Protein AF-A0A143X1L3-F1 (afdb_monomer)

pLDDT: mean 75.21, std 14.41, range [36.94, 94.19]

Foldseek 3Di:
DVVVVVLVVLLVVLLVVLCVVLQFDCVLDDPQLVVVSSVLSVVLVVDDDPDSVVSSVVSCVPCVVVNCVSRVLRSLLSVLVVLLVVLLVLCVQCNVVLVVLLDDDSVCLVPDDPVVVVVSSLSNVLSSVVSVVVSVVVVVVLVQCVVCVVPPVSVVVQVVVPPPFWHWDDDPFWIWIWGDDPNDIHTPDIDGPVVSVVVVVVVVVD

Nearest PDB structures (foldseek):
  8dzg-assembly1_A  TM=4.656E-01  e=8.589E+00  Escherichia coli
  1p9r-assembly1_A  TM=4.220E-01  e=8.110E+00  Vibrio cholerae

Mean predicted aligned error: 11.69 Å

Structure (mmCIF, N/CA/C/O backbone):
data_AF-A0A143X1L3-F1
#
_entry.id   AF-A0A143X1L3-F1
#
loop_
_atom_site.group_PDB
_atom_site.id
_atom_site.type_symbol
_atom_site.label_atom_id
_atom_site.label_alt_id
_atom_site.label_comp_id
_atom_site.label_asym_id
_atom_site.label_entity_id
_atom_site.label_seq_id
_atom_site.pdbx_PDB_ins_code
_atom_site.Cartn_x
_atom_site.Cartn_y
_atom_site.Cartn_z
_atom_site.occupancy
_atom_site.B_iso_or_equiv
_atom_site.auth_seq_id
_atom_site.auth_comp_id
_atom_site.auth_asym_id
_atom_site.auth_atom_id
_atom_site.pdbx_PDB_model_num
ATOM 1 N N . MET A 1 1 ? 2.809 -1.765 -41.593 1.00 56.84 1 MET A N 1
ATOM 2 C CA . MET A 1 1 ? 1.645 -1.589 -40.696 1.00 56.84 1 MET A CA 1
ATOM 3 C C . MET A 1 1 ? 1.438 -2.786 -39.773 1.00 56.84 1 MET A C 1
ATOM 5 O O . MET A 1 1 ? 1.559 -2.590 -38.578 1.00 56.84 1 MET A O 1
ATOM 9 N N . LYS A 1 2 ? 1.261 -4.026 -40.261 1.00 55.91 2 LYS A N 1
ATOM 10 C CA . LYS A 1 2 ? 1.062 -5.189 -39.363 1.00 55.91 2 LYS A CA 1
ATOM 11 C C . LYS A 1 2 ? 2.219 -5.462 -38.382 1.00 55.91 2 LYS A C 1
ATOM 13 O O . LYS A 1 2 ? 1.970 -5.703 -37.213 1.00 55.91 2 LYS A O 1
ATOM 18 N N . HIS A 1 3 ? 3.480 -5.365 -38.822 1.00 57.41 3 HIS A N 1
ATOM 19 C CA . HIS A 1 3 ? 4.634 -5.594 -37.933 1.00 57.41 3 HIS A CA 1
ATOM 20 C C . HIS A 1 3 ? 4.780 -4.549 -36.815 1.00 57.41 3 HIS A C 1
ATOM 22 O O . HIS A 1 3 ? 5.144 -4.905 -35.702 1.00 57.41 3 HIS A O 1
ATOM 28 N N . SER A 1 4 ? 4.461 -3.280 -37.092 1.00 65.81 4 SER A N 1
ATOM 29 C CA . SER A 1 4 ? 4.531 -2.204 -36.095 1.00 65.81 4 SER A CA 1
ATOM 30 C C . SER A 1 4 ? 3.395 -2.278 -35.071 1.00 65.81 4 SER A C 1
ATOM 32 O O . SER A 1 4 ? 3.581 -1.887 -33.927 1.00 65.81 4 SER A O 1
ATOM 34 N N . GLU A 1 5 ? 2.225 -2.787 -35.467 1.00 66.88 5 GLU A N 1
ATOM 35 C CA . GLU A 1 5 ? 1.099 -3.024 -34.552 1.00 66.88 5 GLU A CA 1
ATOM 36 C C . GLU A 1 5 ? 1.347 -4.233 -33.645 1.00 66.88 5 GLU A C 1
ATOM 38 O O . GLU A 1 5 ? 1.086 -4.150 -32.451 1.00 66.88 5 GLU A O 1
ATOM 43 N N . ILE A 1 6 ? 1.916 -5.319 -34.181 1.00 67.88 6 ILE A N 1
ATOM 44 C CA . ILE A 1 6 ? 2.293 -6.502 -33.389 1.00 67.88 6 ILE A CA 1
ATOM 45 C C . ILE A 1 6 ? 3.319 -6.119 -32.316 1.00 67.88 6 ILE A C 1
ATOM 47 O O . ILE A 1 6 ? 3.082 -6.369 -31.141 1.00 67.88 6 ILE A O 1
ATOM 51 N N . GLN A 1 7 ? 4.387 -5.406 -32.691 1.00 74.25 7 GLN A N 1
ATOM 52 C CA . GLN A 1 7 ? 5.395 -4.944 -31.729 1.00 74.25 7 GLN A CA 1
ATOM 53 C C . GLN A 1 7 ? 4.819 -3.983 -30.682 1.00 74.25 7 GLN A C 1
ATOM 55 O O . GLN A 1 7 ? 5.215 -4.020 -29.520 1.00 74.25 7 GLN A O 1
ATOM 60 N N . ARG A 1 8 ? 3.872 -3.119 -31.066 1.00 79.56 8 ARG A N 1
ATOM 61 C CA . ARG A 1 8 ? 3.195 -2.225 -30.120 1.00 79.56 8 ARG A CA 1
ATOM 62 C C . ARG A 1 8 ? 2.362 -3.006 -29.098 1.00 79.56 8 ARG A C 1
ATOM 64 O O . ARG A 1 8 ? 2.411 -2.667 -27.920 1.00 79.56 8 ARG A O 1
ATOM 71 N N . ASN A 1 9 ? 1.646 -4.039 -29.537 1.00 85.00 9 ASN A N 1
ATOM 72 C CA . ASN A 1 9 ? 0.825 -4.873 -28.660 1.00 85.00 9 ASN A CA 1
ATOM 73 C C . ASN A 1 9 ? 1.686 -5.704 -27.697 1.00 85.00 9 ASN A C 1
ATOM 75 O O . ASN A 1 9 ? 1.379 -5.758 -26.512 1.00 85.00 9 ASN A O 1
ATOM 79 N N . GLU A 1 10 ? 2.792 -6.280 -28.175 1.00 88.62 10 GLU A N 1
ATOM 80 C CA . GLU A 1 10 ? 3.733 -7.040 -27.336 1.00 88.62 10 GLU A CA 1
ATOM 81 C C . GLU A 1 10 ? 4.372 -6.154 -26.260 1.00 88.62 10 GLU A C 1
ATOM 83 O O . GLU A 1 10 ? 4.450 -6.544 -25.098 1.00 88.62 10 GLU A O 1
ATOM 88 N N . ARG A 1 11 ? 4.770 -4.921 -26.608 1.00 92.62 11 ARG A N 1
ATOM 89 C CA . ARG A 1 11 ? 5.271 -3.945 -25.624 1.00 92.62 11 ARG A CA 1
ATOM 90 C C . ARG A 1 11 ? 4.261 -3.653 -24.527 1.00 92.62 11 ARG A C 1
ATOM 92 O O . ARG A 1 11 ? 4.629 -3.574 -23.359 1.00 92.62 11 ARG A O 1
ATOM 99 N N . GLU A 1 12 ? 3.010 -3.431 -24.909 1.00 91.56 12 GLU A N 1
ATOM 100 C CA . GLU A 1 12 ? 1.943 -3.108 -23.967 1.00 91.56 12 GLU A CA 1
ATOM 101 C C . GLU A 1 12 ? 1.621 -4.299 -23.057 1.00 91.56 12 GLU A C 1
ATOM 103 O O . GLU A 1 12 ? 1.462 -4.1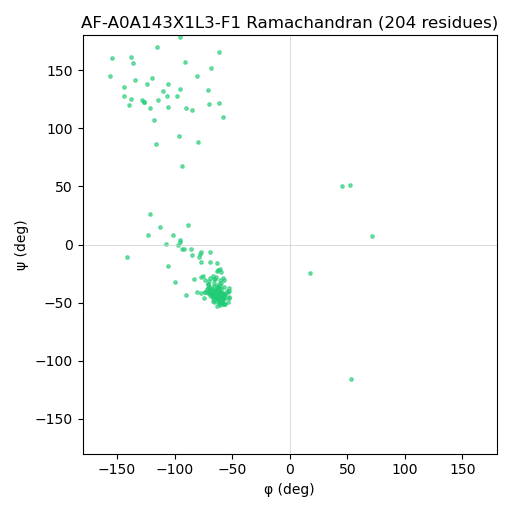17 -21.851 1.00 91.56 12 GLU A O 1
ATOM 108 N N . GLU A 1 13 ? 1.624 -5.517 -23.599 1.00 92.06 13 GLU A N 1
ATOM 109 C CA . GLU A 1 13 ? 1.484 -6.755 -22.828 1.00 92.06 13 GLU A CA 1
ATOM 110 C C . GLU A 1 13 ? 2.618 -6.918 -21.805 1.00 92.06 13 GLU A C 1
ATOM 112 O O . GLU A 1 13 ? 2.348 -7.101 -20.617 1.00 92.06 13 GLU A O 1
ATOM 117 N N . ILE A 1 14 ? 3.876 -6.767 -22.235 1.00 93.12 14 ILE A N 1
ATOM 118 C CA . ILE A 1 14 ? 5.052 -6.852 -21.355 1.00 93.12 14 ILE A CA 1
ATOM 119 C C . ILE A 1 14 ? 4.973 -5.795 -20.254 1.00 93.12 14 ILE A C 1
ATOM 121 O O . ILE A 1 14 ? 5.152 -6.116 -19.079 1.00 93.12 14 ILE A O 1
ATOM 125 N N . ARG A 1 15 ? 4.670 -4.542 -20.614 1.00 94.00 15 ARG A N 1
ATOM 126 C CA . ARG A 1 15 ? 4.534 -3.441 -19.655 1.00 94.00 15 ARG A CA 1
ATOM 127 C C . ARG A 1 15 ? 3.499 -3.772 -18.582 1.00 94.00 15 ARG A C 1
ATOM 129 O O . ARG A 1 15 ? 3.791 -3.648 -17.394 1.00 94.00 15 ARG A O 1
ATOM 136 N N . ASN A 1 16 ? 2.306 -4.185 -18.998 1.00 93.06 16 ASN A N 1
ATOM 137 C CA . ASN A 1 16 ? 1.202 -4.463 -18.085 1.00 93.06 16 ASN A CA 1
ATOM 138 C C . ASN A 1 16 ? 1.523 -5.633 -17.151 1.00 93.06 16 ASN A C 1
ATOM 140 O O . ASN A 1 16 ? 1.225 -5.558 -15.958 1.00 93.06 16 ASN A O 1
ATOM 144 N N . GLU A 1 17 ? 2.164 -6.685 -17.661 1.00 93.56 17 GLU A N 1
ATOM 145 C CA . GLU A 1 17 ? 2.529 -7.829 -16.829 1.00 93.56 17 GLU A CA 1
ATOM 146 C C . GLU A 1 17 ? 3.648 -7.478 -15.839 1.00 93.56 17 GLU A C 1
ATOM 148 O O . GLU A 1 17 ? 3.542 -7.845 -14.674 1.00 93.56 17 GLU A O 1
ATOM 153 N N . ILE A 1 18 ? 4.665 -6.700 -16.232 1.00 91.12 18 ILE A N 1
ATOM 154 C CA . ILE A 1 18 ? 5.698 -6.214 -15.297 1.00 91.12 18 ILE A CA 1
ATOM 155 C C . ILE A 1 18 ? 5.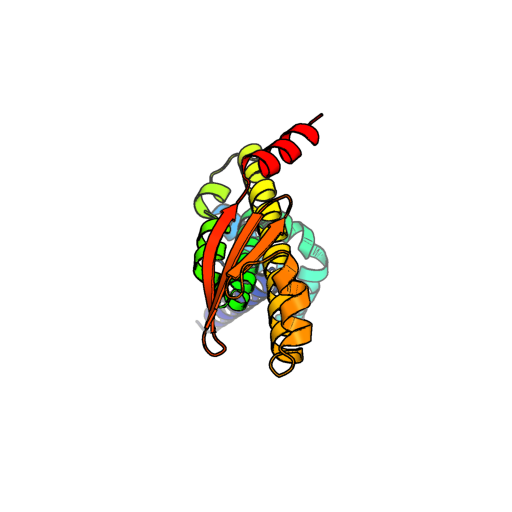071 -5.379 -14.181 1.00 91.12 18 ILE A C 1
ATOM 157 O O . ILE A 1 18 ? 5.338 -5.620 -13.006 1.00 91.12 18 ILE A O 1
ATOM 161 N N . ILE A 1 19 ? 4.227 -4.409 -14.537 1.00 91.06 19 ILE A N 1
ATOM 162 C CA . ILE A 1 19 ? 3.567 -3.509 -13.581 1.00 91.06 19 ILE A CA 1
ATOM 163 C C . ILE A 1 19 ? 2.744 -4.309 -12.570 1.00 91.06 19 ILE A C 1
ATOM 165 O O . ILE A 1 19 ? 2.791 -4.039 -11.371 1.00 91.06 19 ILE A O 1
ATOM 169 N N . LYS A 1 20 ? 2.043 -5.340 -13.042 1.00 90.31 20 LYS A N 1
ATOM 170 C CA . LYS A 1 20 ? 1.290 -6.269 -12.202 1.00 90.31 20 LYS A CA 1
ATOM 171 C C . LYS A 1 20 ? 2.195 -7.124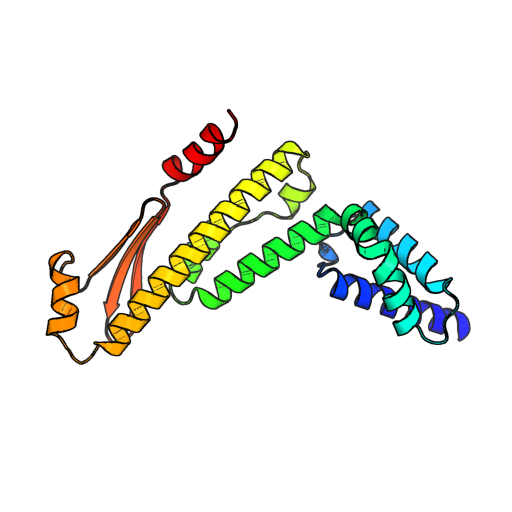 -11.310 1.00 90.31 20 LYS A C 1
ATOM 173 O O . LYS A 1 20 ? 1.902 -7.262 -10.126 1.00 90.31 20 LYS A O 1
ATOM 178 N N . LEU A 1 21 ? 3.271 -7.699 -11.849 1.00 87.69 21 LEU A N 1
ATOM 179 C CA . LEU A 1 21 ? 4.204 -8.545 -11.094 1.00 87.69 21 LEU A CA 1
ATOM 180 C C . LEU A 1 21 ? 4.919 -7.761 -9.992 1.00 87.69 21 LEU A C 1
ATOM 182 O O . LEU A 1 21 ? 5.087 -8.271 -8.887 1.00 87.69 21 LEU A O 1
ATOM 186 N N . LEU A 1 22 ? 5.287 -6.515 -10.283 1.00 85.38 22 LEU A N 1
ATOM 187 C CA . LEU A 1 22 ? 5.946 -5.615 -9.341 1.00 85.38 22 LEU A CA 1
ATOM 188 C C . LEU A 1 22 ? 4.955 -4.844 -8.456 1.00 85.38 22 LEU A C 1
ATOM 190 O O . LEU A 1 22 ? 5.383 -4.138 -7.548 1.00 85.38 22 LEU A O 1
ATOM 194 N N . LYS A 1 23 ? 3.644 -5.014 -8.686 1.00 86.12 23 LYS A N 1
ATOM 195 C CA . LYS A 1 23 ? 2.544 -4.373 -7.944 1.00 86.12 23 LYS A CA 1
ATOM 196 C C . LYS A 1 23 ? 2.682 -2.854 -7.867 1.00 86.12 23 LYS A C 1
ATOM 198 O O . LYS A 1 23 ? 2.626 -2.251 -6.798 1.00 86.12 23 LYS A O 1
ATOM 203 N N . ILE A 1 24 ? 2.893 -2.235 -9.021 1.00 85.81 24 ILE A N 1
ATOM 204 C CA . ILE A 1 24 ? 3.103 -0.793 -9.115 1.00 85.81 24 ILE A CA 1
ATOM 205 C C . ILE A 1 24 ? 1.856 -0.142 -9.691 1.00 85.81 24 ILE A C 1
ATOM 207 O O . ILE A 1 24 ? 1.285 -0.618 -10.668 1.00 85.81 24 ILE A O 1
ATOM 211 N N . ASN A 1 25 ? 1.459 0.992 -9.133 1.00 85.44 25 ASN A N 1
ATOM 212 C CA . ASN A 1 25 ? 0.564 1.914 -9.799 1.00 85.44 25 ASN A CA 1
ATOM 213 C C . ASN A 1 25 ? 1.389 2.837 -10.720 1.00 85.44 25 ASN A C 1
ATOM 215 O O . ASN A 1 25 ? 2.187 3.638 -10.224 1.00 85.44 25 ASN A O 1
ATOM 219 N N . PRO A 1 26 ? 1.200 2.787 -12.052 1.00 86.06 26 PRO A N 1
ATOM 220 C CA . PRO A 1 26 ? 2.000 3.573 -12.992 1.00 86.06 26 PRO A CA 1
ATOM 221 C C . PRO A 1 26 ? 1.858 5.085 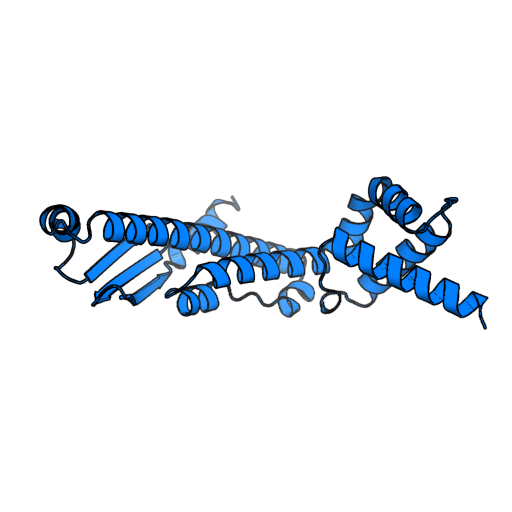-12.799 1.00 86.06 26 PRO A C 1
ATOM 223 O O . PRO A 1 26 ? 2.760 5.830 -13.175 1.00 86.06 26 PRO A O 1
ATOM 226 N N . SER A 1 27 ? 0.767 5.562 -12.180 1.00 85.44 27 SER A N 1
ATOM 227 C CA . SER A 1 27 ? 0.614 6.986 -11.849 1.00 85.44 27 SER A CA 1
ATOM 228 C C . SER A 1 27 ? 1.659 7.485 -10.848 1.00 85.44 27 SER A C 1
ATOM 230 O O . SER A 1 27 ? 1.828 8.693 -10.693 1.00 85.44 27 SER A O 1
ATOM 232 N N . TYR A 1 28 ? 2.345 6.571 -10.157 1.00 83.62 28 TYR A N 1
ATOM 233 C CA . TYR A 1 28 ? 3.433 6.877 -9.235 1.00 83.62 28 TYR A CA 1
ATOM 234 C C . TYR A 1 28 ? 4.816 6.767 -9.857 1.00 83.62 28 TYR A C 1
ATOM 236 O O . TYR A 1 28 ? 5.776 7.006 -9.141 1.00 83.62 28 TYR A O 1
ATOM 244 N N . MET A 1 29 ? 4.951 6.463 -11.146 1.00 88.25 29 MET A N 1
ATOM 245 C CA . MET A 1 29 ? 6.252 6.514 -11.817 1.00 88.25 29 MET A CA 1
ATOM 246 C C . MET A 1 29 ? 6.604 7.957 -12.199 1.00 88.25 29 MET A C 1
ATOM 248 O O . MET A 1 29 ? 5.728 8.769 -12.502 1.00 88.25 29 MET A O 1
ATOM 252 N N . ASP A 1 30 ? 7.883 8.326 -12.138 1.00 87.06 30 ASP A N 1
ATOM 253 C CA . ASP A 1 30 ? 8.392 9.550 -12.773 1.00 87.06 30 ASP A CA 1
ATOM 254 C C . ASP A 1 30 ? 8.966 9.221 -14.149 1.00 87.06 30 ASP A C 1
ATOM 256 O O . ASP A 1 30 ? 8.971 8.075 -14.594 1.00 87.06 30 ASP A O 1
ATOM 260 N N . GLU A 1 31 ? 9.442 10.250 -14.843 1.00 89.81 31 GLU A N 1
ATOM 261 C CA . GLU A 1 31 ? 10.041 10.099 -16.164 1.00 89.81 31 GLU A CA 1
ATOM 262 C C . GLU A 1 31 ? 11.269 9.178 -16.152 1.00 89.81 31 GLU A C 1
ATOM 264 O O . GLU A 1 31 ? 11.493 8.458 -17.123 1.00 89.81 31 GLU A O 1
ATOM 269 N N . LYS A 1 32 ? 12.051 9.160 -15.064 1.00 90.94 32 LYS A N 1
ATOM 270 C CA . LYS A 1 32 ? 13.248 8.320 -14.954 1.00 90.94 32 LYS A CA 1
ATOM 271 C C . LYS A 1 32 ? 12.865 6.858 -14.730 1.00 90.94 32 LYS A C 1
ATOM 273 O O . LYS A 1 32 ?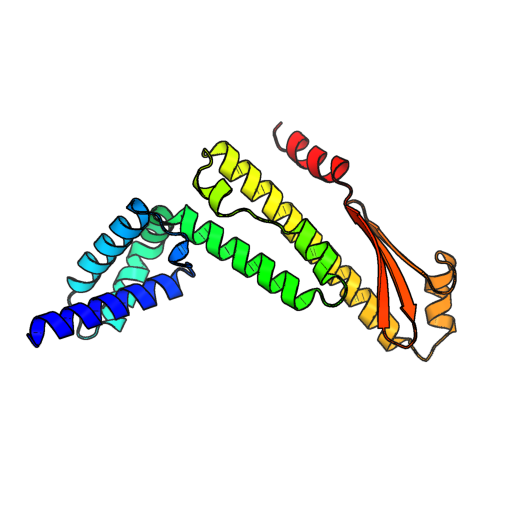 13.412 5.988 -15.402 1.00 90.94 32 LYS A O 1
ATOM 278 N N . GLU A 1 33 ? 11.931 6.589 -13.826 1.00 91.75 33 GLU A N 1
ATOM 279 C CA . GLU A 1 33 ? 11.399 5.250 -13.555 1.00 91.75 33 GLU A CA 1
ATOM 280 C C . GLU A 1 33 ? 10.686 4.690 -14.793 1.00 91.75 33 GLU A C 1
ATOM 282 O O . GLU A 1 33 ? 10.933 3.551 -15.190 1.00 91.75 33 GLU A O 1
ATOM 287 N N . ALA A 1 34 ? 9.876 5.513 -15.468 1.00 92.12 34 ALA A N 1
ATOM 288 C CA . ALA A 1 34 ? 9.221 5.144 -16.719 1.00 92.12 34 ALA A CA 1
ATOM 289 C C . ALA A 1 34 ? 10.240 4.842 -17.829 1.00 92.12 34 ALA A C 1
ATOM 291 O O . ALA A 1 34 ? 10.094 3.853 -18.545 1.00 92.12 34 ALA A O 1
ATOM 292 N N . ALA A 1 35 ? 11.303 5.645 -17.952 1.00 93.25 35 ALA A N 1
ATOM 293 C CA . ALA A 1 35 ? 12.377 5.380 -18.906 1.00 93.25 35 ALA A CA 1
ATOM 294 C C . ALA A 1 35 ? 13.145 4.091 -18.577 1.00 93.25 35 ALA A C 1
ATOM 296 O O . ALA A 1 35 ? 13.479 3.339 -19.495 1.00 93.25 35 ALA A O 1
ATOM 297 N N . SER A 1 36 ? 13.397 3.801 -17.292 1.00 92.62 36 SER A N 1
ATOM 298 C CA . SER A 1 36 ? 14.038 2.540 -16.900 1.00 92.62 36 SER A CA 1
ATOM 299 C C . SER A 1 36 ? 13.158 1.345 -17.256 1.00 92.62 36 SER A C 1
ATOM 301 O O . SER A 1 36 ? 13.627 0.397 -17.889 1.00 92.62 36 SER A O 1
ATOM 303 N N . LEU A 1 37 ? 11.855 1.421 -16.953 1.00 93.50 37 LEU A N 1
ATOM 304 C CA . LEU A 1 37 ? 10.882 0.392 -17.320 1.00 93.50 37 LEU A CA 1
ATOM 305 C C . LEU A 1 37 ? 10.867 0.134 -18.833 1.00 93.50 37 LEU A C 1
ATOM 307 O O . LEU A 1 37 ? 10.918 -1.022 -19.252 1.00 93.50 37 LEU A O 1
ATOM 311 N N . GLU A 1 38 ? 10.851 1.181 -19.659 1.00 94.19 38 GLU A N 1
ATOM 312 C CA . GLU A 1 38 ? 10.927 1.026 -21.117 1.00 94.19 38 GLU A CA 1
ATOM 313 C C . GLU A 1 38 ? 12.239 0.365 -21.564 1.00 94.19 38 GLU A C 1
ATOM 315 O O . GLU A 1 38 ? 12.215 -0.499 -22.441 1.00 94.19 38 GLU A O 1
ATOM 320 N N . GLY A 1 39 ? 13.364 0.674 -20.912 1.00 93.31 39 GLY A N 1
ATOM 321 C CA . GLY A 1 39 ? 14.636 -0.009 -21.151 1.00 93.31 39 GLY A CA 1
ATOM 322 C C . GLY A 1 39 ? 14.606 -1.503 -20.799 1.00 93.31 39 GLY A C 1
ATOM 323 O O . GLY A 1 39 ? 15.216 -2.314 -21.499 1.00 93.31 39 GLY A O 1
ATOM 324 N N . HIS A 1 40 ? 13.877 -1.900 -19.753 1.00 93.62 40 HIS A N 1
ATOM 325 C CA . HIS A 1 40 ? 13.652 -3.315 -19.435 1.00 93.62 40 HIS A CA 1
ATOM 326 C C . HIS A 1 40 ? 12.743 -3.998 -20.462 1.00 93.62 40 HIS A C 1
ATOM 328 O O . HIS A 1 40 ? 13.057 -5.104 -20.903 1.00 93.62 40 HIS A O 1
ATOM 334 N N . ILE A 1 41 ? 11.675 -3.330 -20.907 1.00 93.56 41 ILE A N 1
ATOM 335 C CA . ILE A 1 41 ? 10.788 -3.829 -21.972 1.00 93.56 41 ILE A CA 1
ATOM 336 C C . ILE A 1 41 ? 11.586 -4.081 -23.258 1.00 93.56 41 ILE A C 1
ATOM 338 O O . ILE A 1 41 ? 11.445 -5.141 -23.871 1.00 93.56 41 ILE A O 1
ATOM 342 N N . ASP A 1 42 ? 12.472 -3.156 -23.636 1.00 91.75 42 ASP A N 1
ATOM 343 C CA . ASP A 1 42 ? 13.355 -3.317 -24.796 1.00 91.75 42 ASP A CA 1
ATOM 344 C C . ASP A 1 42 ? 14.229 -4.570 -24.681 1.00 91.75 42 ASP A C 1
ATOM 346 O O . ASP A 1 42 ? 14.377 -5.313 -25.649 1.00 91.75 42 ASP A O 1
ATOM 350 N N . ARG A 1 43 ? 14.784 -4.845 -23.496 1.00 91.12 43 ARG A N 1
ATOM 351 C CA . ARG A 1 43 ? 15.624 -6.031 -23.261 1.00 91.12 43 ARG A CA 1
ATOM 352 C C . ARG A 1 43 ? 14.824 -7.331 -23.301 1.00 91.12 43 ARG A C 1
ATOM 354 O O . ARG A 1 43 ? 15.323 -8.311 -23.846 1.00 91.12 43 ARG A O 1
ATOM 361 N N . ILE A 1 44 ? 13.599 -7.340 -22.774 1.00 91.06 44 ILE A N 1
ATOM 362 C CA . ILE A 1 44 ? 12.707 -8.512 -22.802 1.00 91.06 44 ILE A CA 1
ATOM 363 C C . ILE A 1 44 ? 12.366 -8.894 -24.242 1.00 91.06 44 ILE A C 1
ATOM 365 O O . ILE A 1 44 ? 12.425 -10.069 -24.602 1.00 91.06 44 ILE A O 1
ATOM 369 N N . LEU A 1 45 ? 12.082 -7.903 -25.089 1.00 88.75 45 LEU A N 1
ATOM 370 C CA . LEU A 1 45 ? 11.791 -8.124 -26.507 1.00 88.75 45 LEU A CA 1
ATOM 371 C C . LEU A 1 45 ? 12.967 -8.731 -27.286 1.00 88.75 45 LEU A C 1
ATOM 373 O O . LEU A 1 45 ? 12.755 -9.345 -28.330 1.00 88.75 45 LEU A O 1
ATOM 377 N N . LEU A 1 46 ? 14.197 -8.571 -26.791 1.00 87.19 46 LEU A N 1
ATOM 378 C CA . LEU A 1 46 ? 15.397 -9.163 -27.382 1.00 87.19 46 LEU A CA 1
ATOM 379 C C . LEU A 1 46 ? 15.653 -10.605 -26.907 1.00 87.19 46 LEU A C 1
ATOM 381 O O . LEU A 1 46 ? 16.535 -11.267 -27.461 1.00 87.19 46 LEU A O 1
ATOM 385 N N . GLU A 1 47 ? 14.926 -11.119 -25.905 1.00 83.69 47 GLU A N 1
ATOM 386 C CA . GLU A 1 47 ? 15.146 -12.481 -25.413 1.00 83.69 47 GLU A CA 1
ATOM 387 C C . GLU A 1 47 ? 14.667 -13.545 -26.420 1.00 83.69 47 GLU A C 1
ATOM 389 O O . GLU A 1 47 ? 13.535 -13.480 -26.906 1.00 83.69 47 GLU A O 1
ATOM 394 N N . PRO A 1 48 ? 15.476 -14.580 -26.716 1.00 75.69 48 PRO A N 1
ATOM 395 C CA . PRO A 1 48 ? 15.122 -15.595 -27.701 1.00 75.69 48 PRO A CA 1
ATOM 396 C C . PRO A 1 48 ? 14.155 -16.635 -27.111 1.00 75.69 48 PRO A C 1
ATOM 398 O O . PRO A 1 48 ? 14.578 -17.685 -26.630 1.00 75.69 48 PRO A O 1
ATOM 401 N N . TYR A 1 49 ? 12.846 -16.381 -27.185 1.00 72.69 49 TYR A N 1
ATOM 402 C CA . TYR A 1 49 ? 11.814 -17.347 -26.785 1.00 72.69 49 TYR A CA 1
ATOM 403 C C . TYR A 1 49 ? 10.637 -17.395 -27.758 1.00 72.69 49 TYR A C 1
ATOM 405 O O . TYR A 1 49 ? 10.398 -16.488 -28.546 1.00 72.69 49 TYR A O 1
ATOM 413 N N . SER A 1 50 ? 9.880 -18.491 -27.682 1.00 70.81 50 SER A N 1
ATOM 414 C CA . SER A 1 50 ? 8.725 -18.770 -28.543 1.00 70.81 50 SER A CA 1
ATOM 415 C C . SER A 1 50 ? 7.443 -18.018 -28.165 1.00 70.81 50 SER A C 1
ATOM 417 O O . SER A 1 50 ?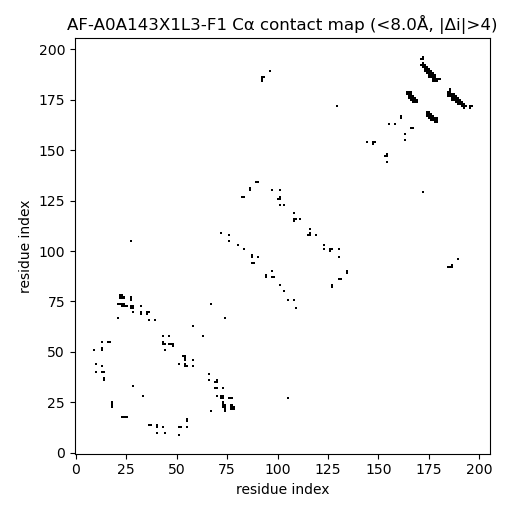 6.469 -18.098 -28.908 1.00 70.81 50 SER A O 1
ATOM 419 N N . SER A 1 51 ? 7.410 -17.322 -27.025 1.00 84.75 51 SER A N 1
ATOM 420 C CA . SER A 1 51 ? 6.226 -16.605 -26.534 1.00 84.75 51 SER A CA 1
ATOM 421 C C . SER A 1 51 ? 6.609 -15.476 -25.580 1.00 84.75 51 SER A C 1
ATOM 423 O O . SER A 1 51 ? 7.489 -15.686 -24.740 1.00 84.75 51 SER A O 1
ATOM 425 N N . VAL A 1 52 ? 5.859 -14.372 -25.618 1.00 85.12 52 VAL A N 1
ATOM 426 C CA . VAL A 1 52 ? 6.016 -13.196 -24.743 1.00 85.12 52 VAL A CA 1
ATOM 427 C C . VAL A 1 52 ? 6.019 -13.567 -23.257 1.00 85.12 52 VAL A C 1
ATOM 429 O O . VAL A 1 52 ? 6.922 -13.173 -22.525 1.00 85.12 52 VAL A O 1
ATOM 432 N N . SER A 1 53 ? 5.096 -14.423 -22.810 1.00 86.50 53 SER A N 1
ATOM 433 C CA . SER A 1 53 ? 5.014 -14.824 -21.396 1.00 86.50 53 SER A CA 1
ATOM 434 C C . SER A 1 53 ? 6.293 -15.497 -20.881 1.00 86.50 53 SER A C 1
ATOM 436 O O . SER A 1 53 ? 6.723 -15.224 -19.765 1.00 86.50 53 SER A O 1
ATOM 438 N N . ARG A 1 54 ? 6.948 -16.330 -21.706 1.00 85.94 54 ARG A N 1
ATOM 439 C CA . ARG A 1 54 ? 8.234 -16.958 -21.351 1.00 85.94 54 ARG A CA 1
ATOM 440 C C . ARG A 1 54 ? 9.389 -15.960 -21.331 1.00 85.94 54 ARG A C 1
ATOM 442 O O . ARG A 1 54 ? 10.278 -16.127 -20.505 1.00 85.94 54 ARG A O 1
ATOM 449 N N . GLN A 1 55 ? 9.379 -14.951 -22.210 1.00 90.38 55 GLN A N 1
ATOM 450 C CA . GLN A 1 55 ? 10.374 -13.867 -22.179 1.00 90.38 55 GLN A CA 1
ATOM 451 C C . GLN A 1 55 ? 10.259 -13.086 -20.867 1.00 90.38 55 GLN A C 1
ATOM 453 O O . GLN A 1 55 ? 11.258 -12.876 -20.188 1.00 90.38 55 GLN A O 1
ATOM 458 N N . ILE A 1 56 ? 9.032 -12.724 -20.474 1.00 91.00 56 ILE A N 1
ATOM 459 C CA . ILE A 1 56 ? 8.767 -12.012 -19.218 1.00 91.00 56 ILE A CA 1
ATOM 460 C C . ILE A 1 56 ? 9.228 -12.856 -18.027 1.00 91.00 56 ILE A C 1
ATOM 462 O O . ILE A 1 56 ? 10.008 -12.379 -17.213 1.00 91.00 56 ILE A O 1
ATOM 466 N N . GLU A 1 57 ? 8.802 -14.117 -17.935 1.00 89.94 57 GLU A N 1
ATOM 467 C CA . GLU A 1 57 ? 9.158 -15.003 -16.820 1.00 89.94 57 GLU A CA 1
ATOM 468 C C . GLU A 1 57 ? 10.680 -15.191 -16.687 1.00 89.94 57 GLU A C 1
ATOM 470 O O . GLU A 1 57 ? 11.242 -15.013 -15.606 1.00 89.94 57 GLU A O 1
ATOM 475 N N . SER A 1 58 ? 11.363 -15.500 -17.794 1.00 90.00 58 SER A N 1
ATOM 476 C CA . SER A 1 58 ? 12.825 -15.646 -17.857 1.00 90.00 58 SER A CA 1
ATOM 477 C C . SER A 1 58 ? 13.553 -14.377 -17.409 1.00 90.00 58 SER A C 1
ATOM 479 O O . SER A 1 58 ? 14.484 -14.447 -16.600 1.00 90.00 58 SER A O 1
ATOM 481 N N . TYR A 1 59 ? 13.127 -13.216 -17.908 1.00 92.94 59 TYR A N 1
ATOM 482 C CA . TYR A 1 59 ? 13.739 -11.937 -17.569 1.00 92.94 59 TYR A CA 1
ATOM 483 C C . TYR A 1 59 ? 13.508 -11.574 -16.101 1.00 92.94 59 TYR A C 1
ATOM 485 O O . TYR A 1 59 ? 14.460 -11.257 -15.387 1.00 92.94 59 TYR A O 1
ATOM 493 N N . MET A 1 60 ? 12.264 -11.681 -15.626 1.00 89.88 60 MET A N 1
ATOM 494 C CA . MET A 1 60 ? 11.889 -11.363 -14.247 1.00 89.88 60 MET A CA 1
ATOM 495 C C . MET A 1 60 ? 12.637 -12.248 -13.251 1.00 89.88 60 MET A C 1
ATOM 497 O O . MET A 1 60 ? 13.174 -11.737 -12.275 1.00 89.88 60 MET A O 1
ATOM 501 N N . ASN A 1 61 ? 12.793 -13.543 -13.532 1.00 90.38 61 ASN A N 1
ATOM 502 C CA . ASN A 1 61 ? 13.575 -14.440 -12.676 1.00 90.38 61 ASN A CA 1
ATOM 503 C C . ASN A 1 61 ? 15.049 -14.019 -12.525 1.00 90.38 61 ASN A C 1
ATOM 505 O O . ASN A 1 61 ? 15.690 -14.403 -11.549 1.00 90.38 61 ASN A O 1
ATOM 509 N N . ARG A 1 62 ? 15.599 -13.254 -13.476 1.00 91.50 62 ARG A N 1
ATOM 510 C CA . ARG A 1 62 ? 16.997 -12.794 -13.457 1.00 91.50 62 ARG A CA 1
ATOM 511 C C . ARG A 1 62 ? 17.172 -11.364 -12.960 1.00 91.50 62 ARG A C 1
ATOM 513 O O . ARG A 1 62 ? 18.203 -11.074 -12.368 1.00 91.50 62 ARG A O 1
ATOM 520 N N . HIS A 1 63 ? 16.199 -10.493 -13.215 1.00 93.00 63 HIS A N 1
ATOM 521 C CA . HIS A 1 63 ? 16.334 -9.043 -13.041 1.00 93.00 63 HIS A CA 1
ATOM 522 C C . HIS A 1 63 ? 15.299 -8.425 -12.097 1.00 93.00 63 HIS A C 1
ATOM 524 O O . HIS A 1 63 ? 15.239 -7.204 -11.992 1.00 93.00 63 HIS A O 1
ATOM 530 N N . HIS A 1 64 ? 14.490 -9.228 -11.399 1.00 88.88 64 HIS A N 1
ATOM 531 C CA . HIS A 1 64 ? 13.467 -8.711 -10.486 1.00 88.88 64 HIS A CA 1
ATOM 532 C C . HIS A 1 64 ? 14.033 -7.722 -9.455 1.00 88.88 64 HIS A C 1
ATOM 534 O O . HIS A 1 64 ? 13.456 -6.657 -9.253 1.00 88.88 64 HIS A O 1
ATOM 540 N N . GLU A 1 65 ? 15.159 -8.046 -8.811 1.00 86.75 65 GLU A N 1
ATOM 541 C CA . GLU A 1 65 ? 15.776 -7.162 -7.811 1.00 86.75 65 GLU A CA 1
ATOM 542 C C . GLU A 1 65 ? 16.283 -5.854 -8.429 1.00 86.75 65 GLU A C 1
ATOM 544 O O . GLU A 1 65 ? 15.988 -4.786 -7.899 1.00 86.75 65 GLU A O 1
ATOM 549 N N . ASP A 1 66 ? 16.966 -5.926 -9.577 1.00 87.38 66 ASP A N 1
ATOM 550 C CA . ASP A 1 66 ? 17.450 -4.746 -10.305 1.00 87.38 66 ASP A CA 1
ATOM 551 C C . ASP A 1 66 ? 16.291 -3.813 -10.675 1.00 87.38 66 ASP A C 1
ATOM 553 O O . ASP A 1 66 ? 16.339 -2.610 -10.423 1.00 87.38 66 ASP A O 1
ATOM 557 N N . MET A 1 67 ? 15.209 -4.381 -11.216 1.00 88.50 67 MET A N 1
ATOM 558 C CA . MET A 1 67 ? 14.015 -3.622 -11.581 1.00 88.50 67 MET A CA 1
ATOM 559 C C . MET A 1 67 ? 13.373 -2.976 -10.360 1.00 88.50 67 MET A C 1
ATOM 561 O O . MET A 1 67 ? 13.018 -1.803 -10.412 1.00 88.50 67 MET A O 1
ATOM 565 N N . MET A 1 68 ? 13.254 -3.714 -9.253 1.00 84.19 68 MET A N 1
ATOM 566 C CA . MET A 1 68 ? 12.724 -3.183 -7.997 1.00 84.19 68 MET A CA 1
ATOM 567 C C . MET A 1 68 ? 13.571 -2.040 -7.438 1.00 84.19 68 MET A C 1
ATOM 569 O O . MET A 1 68 ? 13.008 -1.122 -6.849 1.00 84.19 68 MET A O 1
ATOM 573 N N . ILE A 1 69 ? 14.893 -2.068 -7.618 1.00 83.94 69 ILE A N 1
ATOM 574 C CA . ILE A 1 69 ? 15.779 -0.961 -7.235 1.00 83.94 69 ILE A CA 1
ATOM 575 C C . ILE A 1 69 ? 15.530 0.256 -8.131 1.00 83.94 69 ILE A C 1
ATOM 577 O O . ILE A 1 69 ? 15.415 1.375 -7.626 1.00 83.94 69 ILE A O 1
ATOM 581 N N . ASP A 1 70 ? 15.411 0.047 -9.441 1.00 85.38 70 ASP A N 1
ATOM 582 C CA . ASP A 1 70 ? 15.240 1.125 -10.419 1.00 85.38 70 ASP A CA 1
ATOM 583 C C . ASP A 1 70 ? 13.918 1.887 -10.266 1.00 85.38 70 ASP A C 1
ATOM 585 O O . ASP A 1 70 ? 13.866 3.079 -10.574 1.00 85.38 70 ASP A O 1
ATOM 589 N N . ILE A 1 71 ? 12.870 1.222 -9.772 1.00 85.31 71 ILE A N 1
ATOM 590 C CA . ILE A 1 71 ? 11.519 1.788 -9.593 1.00 85.31 71 ILE A CA 1
ATOM 591 C C . ILE A 1 71 ? 11.038 1.734 -8.134 1.00 85.31 71 ILE A C 1
ATOM 593 O O . ILE A 1 71 ? 9.840 1.680 -7.845 1.00 85.31 71 ILE A O 1
ATOM 597 N N . MET A 1 72 ? 11.991 1.730 -7.199 1.00 84.06 72 MET A N 1
ATOM 598 C CA . MET A 1 72 ? 11.759 1.504 -5.771 1.00 84.06 72 MET A CA 1
ATOM 599 C C . MET A 1 72 ? 10.717 2.448 -5.168 1.00 84.06 72 MET A C 1
ATOM 601 O O . MET A 1 72 ? 9.908 2.016 -4.348 1.00 84.06 72 MET A O 1
ATOM 605 N N . ASP A 1 73 ? 10.723 3.728 -5.548 1.00 81.19 73 ASP A N 1
ATOM 606 C CA . ASP A 1 73 ? 9.828 4.719 -4.950 1.00 81.19 73 ASP A CA 1
ATOM 607 C C . ASP A 1 73 ? 8.383 4.536 -5.424 1.00 81.19 73 ASP A C 1
ATOM 609 O O . ASP A 1 73 ? 7.464 4.602 -4.601 1.00 81.19 73 ASP A O 1
ATOM 613 N N . ALA A 1 74 ? 8.175 4.251 -6.712 1.00 82.19 74 ALA A N 1
ATOM 614 C CA . ALA A 1 74 ? 6.862 3.892 -7.240 1.00 82.19 74 ALA A CA 1
ATOM 615 C C . ALA A 1 74 ? 6.326 2.598 -6.599 1.00 82.19 74 ALA A C 1
ATOM 617 O O . ALA A 1 74 ? 5.158 2.550 -6.194 1.00 82.19 74 ALA A O 1
ATOM 618 N N . SER A 1 75 ? 7.173 1.576 -6.437 1.00 84.44 75 SER A N 1
ATOM 619 C CA . SER A 1 75 ? 6.808 0.323 -5.760 1.00 84.44 75 SER A CA 1
ATOM 620 C C . SER A 1 75 ? 6.460 0.541 -4.286 1.00 84.44 75 SER A C 1
ATOM 622 O O . SER A 1 75 ? 5.434 0.052 -3.816 1.00 84.44 75 SER A O 1
ATOM 624 N N . ALA A 1 76 ? 7.270 1.308 -3.550 1.00 82.06 76 ALA A N 1
ATOM 625 C CA . ALA A 1 76 ? 7.042 1.587 -2.134 1.00 82.06 76 ALA A CA 1
ATOM 626 C C . ALA A 1 76 ? 5.744 2.374 -1.902 1.00 82.06 76 ALA A C 1
ATOM 628 O O . ALA A 1 76 ? 4.974 2.031 -1.007 1.00 82.06 76 ALA A O 1
ATOM 629 N N . ALA A 1 77 ? 5.472 3.393 -2.723 1.00 80.12 77 ALA A N 1
ATOM 630 C CA . ALA A 1 77 ? 4.230 4.159 -2.636 1.00 80.12 77 ALA A CA 1
ATOM 631 C C . ALA A 1 77 ? 2.998 3.289 -2.935 1.00 80.12 77 ALA A C 1
ATOM 633 O O . ALA A 1 77 ? 2.022 3.337 -2.190 1.00 80.12 77 ALA A O 1
ATOM 634 N N . SER A 1 78 ? 3.071 2.453 -3.976 1.00 84.69 78 SER A N 1
ATOM 635 C CA . SER A 1 78 ? 1.979 1.542 -4.353 1.00 84.69 78 SER A CA 1
ATOM 636 C C . SER A 1 78 ? 1.676 0.536 -3.246 1.00 84.69 78 SER A C 1
ATOM 638 O O . SER A 1 78 ? 0.521 0.366 -2.868 1.00 84.69 78 SER A O 1
ATOM 640 N N . PHE A 1 79 ? 2.718 -0.073 -2.676 1.00 83.50 79 PHE A N 1
ATOM 641 C CA . PHE A 1 79 ? 2.586 -1.003 -1.560 1.00 83.50 79 PHE A CA 1
ATOM 642 C C . PHE A 1 79 ? 1.913 -0.352 -0.344 1.00 83.50 79 PHE A C 1
ATOM 644 O O . PHE A 1 79 ? 0.991 -0.925 0.232 1.00 83.50 79 PHE A O 1
ATOM 651 N N . LEU A 1 80 ? 2.348 0.850 0.045 1.00 81.31 80 LEU A N 1
ATOM 652 C CA . LEU A 1 80 ? 1.769 1.543 1.196 1.00 81.31 80 LEU A CA 1
ATOM 653 C C . LEU A 1 80 ? 0.295 1.885 0.983 1.00 81.31 80 LEU A C 1
ATOM 655 O O . LEU A 1 80 ? -0.505 1.674 1.892 1.00 81.31 80 LEU A O 1
ATOM 659 N N . ASP A 1 81 ? -0.075 2.363 -0.202 1.00 82.19 81 ASP A N 1
ATOM 660 C CA . ASP A 1 81 ? -1.473 2.651 -0.523 1.00 82.19 81 ASP A CA 1
ATOM 661 C C . ASP A 1 81 ? -2.345 1.392 -0.501 1.00 82.19 81 ASP A C 1
ATOM 663 O O . ASP A 1 81 ? -3.452 1.426 0.041 1.00 82.19 81 ASP A O 1
ATOM 667 N N . GLU A 1 82 ? -1.853 0.271 -1.038 1.00 82.69 82 GLU A N 1
ATOM 668 C CA . GLU A 1 82 ? -2.557 -1.015 -0.988 1.00 82.69 82 GLU A CA 1
ATOM 669 C C . GLU A 1 82 ? -2.781 -1.489 0.454 1.00 82.69 82 GLU A C 1
ATOM 671 O O . GLU A 1 82 ? -3.897 -1.887 0.802 1.00 82.69 82 GLU A O 1
ATOM 676 N N . GLU A 1 83 ? -1.759 -1.410 1.310 1.00 79.12 83 GLU A N 1
ATOM 677 C CA . GLU A 1 83 ? -1.865 -1.784 2.726 1.00 79.12 83 GLU A CA 1
ATOM 678 C C . GLU A 1 83 ? -2.834 -0.868 3.489 1.00 79.12 83 GLU A C 1
ATOM 680 O O . GLU A 1 83 ? -3.668 -1.344 4.267 1.00 79.12 83 GLU A O 1
ATOM 685 N N . ILE A 1 84 ? -2.786 0.445 3.242 1.00 80.81 84 ILE A N 1
ATOM 686 C CA . ILE A 1 84 ? -3.719 1.414 3.838 1.00 80.81 84 ILE A CA 1
ATOM 687 C C . ILE A 1 84 ? -5.158 1.100 3.412 1.00 80.81 84 ILE A C 1
ATOM 689 O O . ILE A 1 84 ? -6.060 1.056 4.253 1.00 80.81 84 ILE A O 1
ATOM 693 N N . GLU A 1 85 ? -5.388 0.840 2.127 1.00 82.31 85 GLU A N 1
ATOM 694 C CA . GLU A 1 85 ? -6.714 0.533 1.591 1.00 82.31 85 GLU A CA 1
ATOM 695 C C . GLU A 1 85 ? -7.248 -0.815 2.101 1.00 82.31 85 GLU A C 1
ATOM 697 O O . GLU A 1 85 ? -8.435 -0.947 2.419 1.00 82.31 85 GLU A O 1
ATOM 702 N N . ALA A 1 86 ? -6.382 -1.820 2.249 1.00 78.25 86 ALA A N 1
ATOM 703 C CA . ALA A 1 86 ? -6.742 -3.098 2.854 1.00 78.25 86 ALA A CA 1
ATOM 704 C C . ALA A 1 86 ? -7.186 -2.932 4.316 1.00 78.25 86 ALA A C 1
ATOM 706 O O . ALA A 1 86 ? -8.172 -3.544 4.739 1.00 78.25 86 ALA A O 1
ATOM 707 N N . LEU A 1 87 ? -6.509 -2.079 5.090 1.00 72.31 87 LEU A N 1
ATOM 708 C CA . LEU A 1 87 ? -6.912 -1.770 6.463 1.00 72.31 87 LEU A CA 1
ATOM 709 C C . LEU A 1 87 ? -8.239 -1.002 6.510 1.00 72.31 87 LEU A C 1
ATOM 711 O O . LEU A 1 87 ? -9.098 -1.350 7.321 1.00 72.31 87 LEU A O 1
ATOM 715 N N . ARG A 1 88 ? -8.450 -0.026 5.617 1.00 75.75 88 ARG A N 1
ATOM 716 C CA . ARG A 1 88 ? -9.712 0.735 5.509 1.00 75.75 88 ARG A CA 1
ATOM 717 C C . ARG A 1 88 ? -10.912 -0.162 5.231 1.00 75.75 88 ARG A C 1
ATOM 719 O O . ARG A 1 88 ? -11.912 -0.094 5.942 1.00 75.75 88 ARG A O 1
ATOM 726 N N . LYS A 1 89 ? -10.797 -1.097 4.283 1.00 78.62 89 LYS A N 1
ATOM 727 C CA . LYS A 1 89 ? -11.869 -2.070 3.984 1.00 78.62 89 LYS A CA 1
ATOM 728 C C . LYS A 1 89 ? -12.281 -2.906 5.196 1.00 78.62 89 LYS A C 1
ATOM 730 O O . LYS A 1 89 ? -13.443 -3.290 5.310 1.00 78.62 89 LYS A O 1
ATOM 735 N N . ASN A 1 90 ? -11.345 -3.163 6.106 1.00 72.19 90 ASN A N 1
ATOM 736 C CA . ASN A 1 90 ? -11.578 -3.938 7.322 1.00 72.19 90 ASN A CA 1
ATOM 737 C C . ASN A 1 90 ? -11.974 -3.075 8.535 1.00 72.19 90 ASN A C 1
ATOM 739 O O . ASN A 1 90 ? -12.287 -3.622 9.592 1.00 72.19 90 ASN A O 1
ATOM 743 N N . ALA A 1 91 ? -11.986 -1.746 8.402 1.00 69.31 91 ALA A N 1
ATOM 744 C CA . ALA A 1 91 ? -12.176 -0.818 9.511 1.00 69.31 91 ALA A CA 1
ATOM 745 C C . ALA A 1 91 ? -13.620 -0.715 10.012 1.00 69.31 91 ALA A C 1
ATOM 747 O O . ALA A 1 91 ? -13.843 -0.419 11.187 1.00 69.31 91 ALA A O 1
ATOM 748 N N . GLY A 1 92 ? -14.615 -0.973 9.160 1.00 77.62 92 GLY A N 1
ATOM 749 C CA . GLY A 1 92 ? -16.025 -0.892 9.544 1.00 77.62 92 GLY A CA 1
ATOM 750 C C . GLY A 1 92 ? -16.365 0.467 10.167 1.00 77.62 92 GLY A C 1
ATOM 751 O O . GLY A 1 92 ? -16.261 1.500 9.517 1.00 77.62 92 GLY A O 1
ATOM 752 N N . THR A 1 93 ? -16.757 0.488 11.444 1.00 73.81 93 THR A N 1
ATOM 753 C CA . THR A 1 93 ? -17.121 1.737 12.143 1.00 73.81 93 THR A CA 1
ATOM 754 C C . THR A 1 93 ? -15.922 2.582 12.576 1.00 73.81 93 THR A C 1
ATOM 756 O O . THR A 1 93 ? -16.138 3.662 13.109 1.00 73.81 93 THR A O 1
ATOM 759 N N . LEU A 1 94 ? -14.694 2.078 12.415 1.00 75.69 94 LEU A N 1
ATOM 760 C CA . LEU A 1 94 ? -13.442 2.802 12.662 1.00 75.69 94 LEU A CA 1
ATOM 761 C C . LEU A 1 94 ? -12.864 3.426 11.384 1.00 75.69 94 LEU A C 1
ATOM 763 O O . LEU A 1 94 ? -11.758 3.958 11.420 1.00 75.69 94 LEU A O 1
ATOM 767 N N . ASP A 1 95 ? -13.558 3.320 10.246 1.00 80.38 95 ASP A N 1
ATOM 768 C CA . ASP A 1 95 ? -13.033 3.764 8.950 1.00 80.38 95 ASP A CA 1
ATOM 769 C C . ASP A 1 95 ? -12.609 5.234 8.965 1.00 80.38 95 ASP A C 1
ATOM 771 O O . ASP A 1 95 ? -11.524 5.576 8.503 1.00 80.38 95 ASP A O 1
ATOM 775 N N . LYS A 1 96 ? -13.411 6.101 9.586 1.00 78.81 96 LYS A N 1
ATOM 776 C CA . LYS A 1 96 ? -13.095 7.526 9.695 1.00 78.81 96 LYS A CA 1
ATOM 777 C C . LYS A 1 96 ? -11.815 7.761 10.503 1.00 78.81 96 LYS A C 1
ATOM 779 O O . LYS A 1 96 ? -10.936 8.504 10.066 1.00 78.81 96 LYS A O 1
ATOM 784 N N . GLU A 1 97 ? -11.706 7.136 11.670 1.00 78.31 97 GLU A N 1
ATOM 785 C CA . GLU A 1 97 ? -10.577 7.284 12.590 1.00 78.31 97 GLU A CA 1
ATOM 786 C C . GLU A 1 97 ? -9.287 6.711 11.990 1.00 78.31 97 GLU A C 1
ATOM 788 O O . GLU A 1 97 ? -8.239 7.360 12.031 1.00 78.31 97 GLU A O 1
ATOM 793 N N . LEU A 1 98 ? -9.366 5.525 11.380 1.00 80.75 98 LEU A N 1
ATOM 794 C CA . LEU A 1 98 ? -8.227 4.891 10.720 1.00 80.75 98 LEU A CA 1
ATOM 795 C C . LEU A 1 98 ? -7.836 5.621 9.435 1.00 80.75 98 LEU A C 1
ATOM 797 O O . LEU A 1 98 ? -6.646 5.738 9.163 1.00 80.75 98 LEU A O 1
ATOM 801 N N . SER A 1 99 ? -8.785 6.189 8.691 1.00 79.81 99 SER A N 1
ATOM 802 C CA . SER A 1 99 ? -8.487 6.969 7.486 1.00 79.81 99 SER A CA 1
ATOM 803 C C . SER A 1 99 ? -7.709 8.245 7.782 1.00 79.81 99 SER A C 1
ATOM 805 O O . SER A 1 99 ? -6.773 8.546 7.045 1.00 79.81 99 SER A O 1
ATOM 807 N N . MET A 1 100 ? -8.048 8.959 8.861 1.00 78.50 100 MET A N 1
ATOM 808 C CA . MET A 1 100 ? -7.273 10.123 9.312 1.00 78.50 100 MET A CA 1
ATOM 809 C C . MET A 1 100 ? -5.876 9.720 9.800 1.00 78.50 100 MET A C 1
ATOM 811 O O . MET A 1 100 ? -4.893 10.407 9.544 1.00 78.50 100 MET A O 1
ATOM 815 N N . MET A 1 101 ? -5.772 8.595 10.508 1.00 80.94 101 MET A N 1
ATOM 816 C CA . MET A 1 101 ? -4.501 8.121 11.051 1.00 80.94 101 MET A CA 1
ATOM 817 C C . MET A 1 101 ? -3.541 7.626 9.958 1.00 80.94 101 MET A C 1
ATOM 819 O O . MET A 1 101 ? -2.339 7.892 10.032 1.00 80.94 101 MET A O 1
ATOM 823 N N . LEU A 1 102 ? -4.066 6.910 8.964 1.00 83.06 102 LEU A N 1
ATOM 824 C CA . LEU A 1 102 ? -3.326 6.282 7.868 1.00 83.06 102 LEU A CA 1
ATOM 825 C C . LEU A 1 102 ? -3.125 7.212 6.663 1.00 83.06 102 LEU A C 1
ATOM 827 O O . LEU A 1 102 ? -2.821 6.742 5.573 1.00 83.06 102 LEU A O 1
ATOM 831 N N . GLU A 1 103 ? -3.300 8.523 6.824 1.00 81.25 103 GLU A N 1
ATOM 832 C CA . GLU A 1 103 ? -3.017 9.470 5.749 1.00 81.25 103 GLU A CA 1
ATOM 833 C C . GLU A 1 103 ? -1.533 9.402 5.345 1.00 81.25 103 GLU A C 1
ATOM 835 O O . GLU A 1 103 ? -0.629 9.600 6.167 1.00 81.25 103 GLU A O 1
ATOM 840 N N . PHE A 1 104 ? -1.297 9.111 4.064 1.00 84.06 104 PHE A N 1
ATOM 841 C CA . PHE A 1 104 ? 0.013 9.065 3.430 1.00 84.06 104 PHE A CA 1
ATOM 842 C C . PHE A 1 104 ? -0.012 9.918 2.161 1.00 84.06 104 PHE A C 1
ATOM 844 O O . PHE A 1 104 ? -0.842 9.721 1.278 1.00 84.06 104 PHE A O 1
ATOM 851 N N . ASP A 1 105 ? 0.911 10.875 2.076 1.00 83.94 105 ASP A N 1
ATOM 852 C CA . ASP A 1 105 ? 1.099 11.693 0.881 1.00 83.94 105 ASP A CA 1
ATOM 853 C C . ASP A 1 105 ? 2.221 11.090 0.027 1.00 83.94 105 ASP A C 1
ATOM 855 O O . ASP A 1 105 ? 3.410 11.381 0.219 1.00 83.94 105 ASP A O 1
ATOM 859 N N . ALA A 1 106 ? 1.822 10.242 -0.923 1.00 81.62 106 ALA A N 1
ATOM 860 C CA . ALA A 1 106 ? 2.727 9.605 -1.872 1.00 81.62 106 ALA A CA 1
ATOM 861 C C . ALA A 1 106 ? 3.540 10.636 -2.675 1.00 81.62 106 ALA A C 1
ATOM 863 O O . ALA A 1 106 ? 4.729 10.438 -2.923 1.00 81.62 106 ALA A O 1
ATOM 864 N N . MET A 1 107 ? 2.955 11.783 -3.033 1.00 80.88 107 MET A N 1
ATOM 865 C CA . MET A 1 107 ? 3.648 12.805 -3.823 1.00 80.88 107 MET A CA 1
ATOM 866 C C . MET A 1 107 ? 4.720 13.533 -3.013 1.00 80.88 107 MET A C 1
ATOM 868 O O . MET A 1 107 ? 5.800 13.823 -3.541 1.00 80.88 107 MET A O 1
ATOM 872 N N . LYS A 1 108 ? 4.455 13.805 -1.732 1.00 84.94 108 LYS A N 1
ATOM 873 C CA . LYS A 1 108 ? 5.452 14.352 -0.805 1.00 84.94 108 LYS A CA 1
ATOM 874 C C . LYS A 1 108 ? 6.579 13.357 -0.552 1.00 84.94 108 LYS A C 1
ATOM 876 O O . LYS A 1 108 ? 7.738 13.761 -0.605 1.00 84.94 108 LYS A O 1
ATOM 881 N N . TYR A 1 109 ? 6.255 12.079 -0.344 1.00 85.88 109 TYR A N 1
ATOM 882 C CA . TYR A 1 109 ? 7.254 11.019 -0.188 1.00 85.88 109 TYR A CA 1
ATOM 883 C C . TYR A 1 109 ? 8.227 11.011 -1.371 1.00 85.88 109 TYR A C 1
ATOM 885 O O . TYR A 1 109 ? 9.438 11.090 -1.180 1.00 85.88 109 TYR A O 1
ATOM 893 N N . ARG A 1 110 ? 7.713 11.035 -2.604 1.00 78.75 110 ARG A N 1
ATOM 894 C CA . ARG A 1 110 ? 8.541 10.966 -3.818 1.00 78.75 110 ARG A CA 1
ATOM 895 C C . ARG A 1 110 ? 9.513 12.132 -3.981 1.00 78.75 110 ARG A C 1
ATOM 897 O O . ARG A 1 110 ? 10.661 11.914 -4.364 1.00 78.75 110 ARG A O 1
ATOM 904 N N . LYS A 1 111 ? 9.066 13.352 -3.671 1.00 83.50 111 LYS A N 1
ATOM 905 C CA . LYS A 1 111 ? 9.885 14.575 -3.762 1.00 83.50 111 LYS A CA 1
ATOM 906 C C . LYS A 1 111 ? 10.849 14.753 -2.588 1.00 83.50 111 LYS A C 1
ATOM 908 O O . LYS A 1 111 ? 11.698 15.639 -2.646 1.00 83.50 111 LYS A O 1
ATOM 913 N N . GLY A 1 112 ? 10.704 13.945 -1.539 1.00 82.88 112 GLY A N 1
ATOM 914 C CA . GLY A 1 112 ? 11.560 13.991 -0.366 1.00 82.88 112 GLY A CA 1
ATOM 915 C C . GLY A 1 112 ? 12.989 13.540 -0.659 1.00 82.88 112 GLY A C 1
ATOM 916 O O . GLY A 1 112 ? 13.265 12.711 -1.531 1.00 82.88 112 GLY A O 1
ATOM 917 N N . THR A 1 113 ? 13.915 14.068 0.125 1.00 87.44 113 THR A N 1
ATOM 918 C CA . THR A 1 113 ? 15.266 13.531 0.274 1.00 87.44 113 THR A CA 1
ATOM 919 C C . THR A 1 113 ? 15.227 12.111 0.844 1.00 87.44 113 THR A C 1
ATOM 921 O O . THR A 1 113 ? 14.218 11.660 1.388 1.00 87.44 113 THR A O 1
ATOM 924 N N . LYS A 1 114 ? 16.349 11.387 0.760 1.00 81.62 114 LYS A N 1
ATOM 925 C CA . LYS A 1 114 ? 16.467 10.035 1.328 1.00 81.62 114 LYS A CA 1
ATOM 926 C C . LYS A 1 114 ? 16.086 9.989 2.815 1.00 81.62 114 LYS A C 1
ATOM 928 O O . LYS A 1 114 ? 15.399 9.064 3.239 1.00 81.62 114 LYS A O 1
ATOM 933 N N . ASP A 1 115 ? 16.502 10.987 3.590 1.00 81.81 115 ASP A N 1
ATOM 934 C CA . ASP A 1 115 ? 16.225 11.034 5.027 1.00 81.81 115 ASP A CA 1
ATOM 935 C C . ASP A 1 115 ? 14.746 11.321 5.309 1.00 81.81 115 ASP A C 1
ATOM 937 O O . ASP A 1 115 ? 14.141 10.643 6.138 1.00 81.81 115 ASP A O 1
ATOM 941 N N . GLU A 1 116 ? 14.131 12.247 4.568 1.00 84.50 116 GLU A N 1
ATOM 942 C CA . GLU A 1 116 ? 12.690 12.518 4.657 1.00 84.50 116 GLU A CA 1
ATOM 943 C C . GLU A 1 116 ? 11.864 11.286 4.274 1.00 84.50 116 GLU A C 1
ATOM 945 O O . GLU A 1 116 ? 10.929 10.926 4.988 1.00 84.50 116 GLU A O 1
ATOM 950 N N . LYS A 1 117 ? 12.249 10.589 3.198 1.00 85.12 117 LYS A N 1
ATOM 951 C CA . LYS A 1 117 ? 11.638 9.322 2.778 1.00 85.12 117 LYS A CA 1
ATOM 952 C C . LYS A 1 117 ? 11.704 8.284 3.891 1.00 85.12 117 LYS A C 1
ATOM 954 O O . LYS A 1 117 ? 10.674 7.743 4.281 1.00 85.12 117 LYS A O 1
ATOM 959 N N . ASN A 1 118 ? 12.883 8.056 4.465 1.00 79.38 118 ASN A N 1
ATOM 960 C CA . ASN A 1 118 ? 13.068 7.089 5.550 1.00 79.38 118 ASN A CA 1
ATOM 961 C C . ASN A 1 118 ? 12.246 7.435 6.799 1.00 79.38 118 ASN A C 1
ATOM 963 O O . ASN A 1 118 ? 11.673 6.541 7.429 1.00 79.38 118 ASN A O 1
ATOM 967 N N . GLN A 1 119 ? 12.162 8.718 7.157 1.00 83.56 119 GLN A N 1
ATOM 968 C CA . GLN A 1 119 ? 11.328 9.180 8.267 1.00 83.56 119 GLN A CA 1
ATOM 969 C C . GLN A 1 119 ? 9.840 8.954 7.983 1.00 83.56 119 GLN A C 1
ATOM 971 O O . GLN A 1 119 ? 9.130 8.420 8.837 1.00 83.56 119 GLN A O 1
ATOM 976 N N . MET A 1 120 ? 9.375 9.297 6.778 1.00 84.00 120 MET A N 1
ATOM 977 C CA . MET A 1 120 ? 7.990 9.075 6.359 1.00 84.00 120 MET A CA 1
ATOM 978 C C . MET A 1 120 ? 7.636 7.587 6.360 1.00 84.00 120 MET A C 1
ATOM 980 O O . MET A 1 120 ? 6.622 7.223 6.950 1.00 84.00 120 MET A O 1
ATOM 984 N N . LEU A 1 121 ? 8.485 6.722 5.793 1.00 80.75 121 LEU A N 1
ATOM 985 C CA . LEU A 1 121 ? 8.289 5.269 5.819 1.00 80.75 121 LEU A CA 1
ATOM 986 C C . LEU A 1 121 ? 8.197 4.757 7.253 1.00 80.75 121 LEU A C 1
ATOM 988 O O . LEU A 1 121 ? 7.241 4.071 7.598 1.00 80.75 121 LEU A O 1
ATOM 992 N N . SER A 1 122 ? 9.155 5.128 8.105 1.00 80.81 122 SER A N 1
ATOM 993 C CA . SER A 1 122 ? 9.175 4.700 9.508 1.00 80.81 122 SER A CA 1
ATOM 994 C C . SER A 1 122 ? 7.878 5.073 10.227 1.00 80.81 122 SER A C 1
ATOM 996 O O . SER A 1 122 ? 7.299 4.252 10.938 1.00 80.81 122 SER A O 1
ATOM 998 N N . HIS A 1 123 ? 7.389 6.293 9.999 1.00 82.12 123 HIS A N 1
ATOM 999 C CA . HIS A 1 123 ? 6.161 6.785 10.608 1.00 82.12 123 HIS A CA 1
ATOM 1000 C C . HIS A 1 123 ? 4.906 6.084 10.069 1.00 82.12 123 HIS A C 1
ATOM 1002 O O . HIS A 1 123 ? 4.035 5.696 10.849 1.00 82.12 123 HIS A O 1
ATOM 1008 N N . VAL A 1 124 ? 4.815 5.878 8.752 1.00 82.56 124 VAL A N 1
ATOM 1009 C CA . VAL A 1 124 ? 3.691 5.166 8.125 1.00 82.56 124 VAL A CA 1
ATOM 1010 C C . VAL A 1 124 ? 3.660 3.708 8.574 1.00 82.56 124 VAL A C 1
ATOM 1012 O O . VAL A 1 124 ? 2.603 3.230 8.970 1.00 82.56 124 VAL A O 1
ATOM 1015 N N . PHE A 1 125 ? 4.797 3.010 8.614 1.00 78.94 125 PHE A N 1
ATOM 1016 C CA . PHE A 1 125 ? 4.858 1.630 9.104 1.00 78.94 125 PHE A CA 1
ATOM 1017 C C . PHE A 1 125 ? 4.433 1.503 10.567 1.00 78.94 125 PHE A C 1
ATOM 1019 O O . PHE A 1 125 ? 3.752 0.545 10.936 1.00 78.94 125 PHE A O 1
ATOM 1026 N N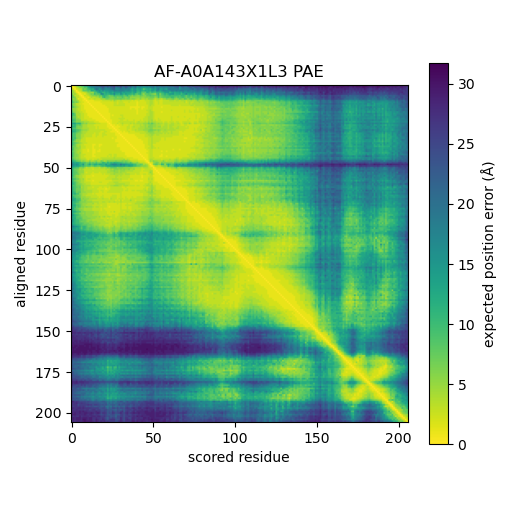 . GLU A 1 126 ? 4.794 2.464 11.414 1.00 79.06 126 GLU A N 1
ATOM 1027 C CA . GLU A 1 126 ? 4.331 2.473 12.799 1.00 79.06 126 GLU A CA 1
ATOM 1028 C C . GLU A 1 126 ? 2.821 2.715 12.893 1.00 79.06 126 GLU A C 1
ATOM 1030 O O . GLU A 1 126 ? 2.131 2.010 13.634 1.00 79.06 126 GLU A O 1
ATOM 1035 N N . LYS A 1 127 ? 2.282 3.637 12.091 1.00 82.12 127 LYS A N 1
ATOM 1036 C CA . LYS A 1 127 ? 0.834 3.841 11.972 1.00 82.12 127 LYS A CA 1
ATOM 1037 C C . LYS A 1 127 ? 0.123 2.576 11.482 1.00 82.12 127 LYS A C 1
ATOM 1039 O O . LYS A 1 127 ? -0.852 2.170 12.105 1.00 82.12 127 LYS A O 1
ATOM 1044 N N . LEU A 1 128 ? 0.635 1.902 10.453 1.00 79.88 128 LEU A N 1
ATOM 1045 C CA . LEU A 1 128 ? 0.099 0.628 9.956 1.00 79.88 128 LEU A CA 1
ATOM 1046 C C . LEU A 1 128 ? 0.099 -0.450 11.049 1.00 79.88 128 LEU A C 1
ATOM 1048 O O . LEU A 1 128 ? -0.910 -1.120 11.263 1.00 79.88 128 LEU A O 1
ATOM 1052 N N . MET A 1 129 ? 1.193 -0.572 11.807 1.00 79.94 129 MET A N 1
ATOM 1053 C CA . MET A 1 129 ? 1.295 -1.505 12.934 1.00 79.94 129 MET A CA 1
ATOM 1054 C C . MET A 1 129 ? 0.237 -1.217 14.007 1.00 79.94 129 MET A C 1
ATOM 1056 O O . MET A 1 129 ? -0.450 -2.132 14.464 1.00 79.94 129 MET A O 1
ATOM 1060 N N . ILE A 1 130 ? 0.086 0.048 14.406 1.00 78.44 130 ILE A N 1
ATOM 1061 C CA . ILE A 1 130 ? -0.901 0.461 15.411 1.00 78.44 130 ILE A CA 1
ATOM 1062 C C . ILE A 1 130 ? -2.326 0.246 14.883 1.00 78.44 130 ILE A C 1
ATOM 1064 O O . ILE A 1 130 ? -3.166 -0.259 15.625 1.00 78.44 130 ILE A O 1
ATOM 1068 N N . ALA A 1 131 ? -2.595 0.553 13.613 1.00 80.44 131 ALA A N 1
ATOM 1069 C CA . ALA A 1 131 ? -3.885 0.306 12.973 1.00 80.44 131 ALA A CA 1
ATOM 1070 C C . ALA A 1 131 ? -4.230 -1.191 12.963 1.00 80.44 131 ALA A C 1
ATOM 1072 O O . ALA A 1 131 ? -5.335 -1.568 13.347 1.00 80.44 131 ALA A O 1
ATOM 1073 N N . GLY A 1 132 ? -3.269 -2.062 12.641 1.00 75.19 132 GLY A N 1
ATOM 1074 C CA . GLY A 1 132 ? -3.441 -3.512 12.742 1.00 75.19 132 GLY A CA 1
ATOM 1075 C C . GLY A 1 132 ? -3.752 -3.979 14.170 1.00 75.19 132 GLY A C 1
ATOM 1076 O O . GLY A 1 132 ? -4.630 -4.818 14.373 1.00 75.19 132 GLY A O 1
ATOM 1077 N N . MET A 1 133 ? -3.092 -3.401 15.182 1.00 74.81 133 MET A N 1
ATOM 1078 C CA . MET A 1 133 ? -3.409 -3.675 16.591 1.00 74.81 133 MET A CA 1
ATOM 1079 C C . MET A 1 133 ? -4.822 -3.217 16.965 1.00 74.81 133 MET A C 1
ATOM 1081 O O . MET A 1 133 ? -5.526 -3.956 17.646 1.00 74.81 133 MET A O 1
ATOM 1085 N N . ILE A 1 134 ? -5.236 -2.026 16.522 1.00 75.00 134 ILE A N 1
ATOM 1086 C CA . ILE A 1 134 ? -6.587 -1.491 16.735 1.00 75.00 134 ILE A CA 1
ATOM 1087 C C . ILE A 1 134 ? -7.630 -2.440 16.143 1.00 75.00 134 ILE A C 1
ATOM 1089 O O . ILE A 1 134 ? -8.558 -2.830 16.846 1.00 75.00 134 ILE A O 1
ATOM 1093 N N . LEU A 1 135 ? -7.466 -2.842 14.878 1.00 75.00 135 LEU A N 1
ATOM 1094 C CA . LEU A 1 135 ? -8.413 -3.726 14.193 1.00 75.00 135 LEU A CA 1
ATOM 1095 C C . LEU A 1 135 ? -8.516 -5.093 14.866 1.00 75.00 135 LEU A C 1
ATOM 1097 O O . LEU A 1 135 ? -9.618 -5.616 15.028 1.00 75.00 135 LEU A O 1
ATOM 1101 N N . ARG A 1 136 ? -7.386 -5.665 15.292 1.00 71.56 136 ARG A N 1
ATOM 1102 C CA . ARG A 1 136 ? -7.371 -6.942 16.012 1.00 71.56 136 ARG A CA 1
ATOM 1103 C C . ARG A 1 136 ? -8.107 -6.837 17.344 1.00 71.56 136 ARG A C 1
ATOM 1105 O O . ARG A 1 136 ? -9.005 -7.637 17.592 1.00 71.56 136 ARG A O 1
ATOM 1112 N N . ASP A 1 137 ? -7.749 -5.856 18.170 1.00 69.56 137 ASP A N 1
ATOM 1113 C CA . ASP A 1 137 ? -8.355 -5.661 19.488 1.00 69.56 137 ASP A CA 1
ATOM 1114 C C . ASP A 1 137 ? -9.866 -5.367 19.342 1.00 69.56 137 ASP A C 1
ATOM 1116 O O . ASP A 1 137 ? -10.690 -5.938 20.052 1.00 69.56 137 ASP A O 1
ATOM 1120 N N . TYR A 1 138 ? -10.259 -4.557 18.355 1.00 70.56 138 TYR A N 1
ATOM 1121 C CA . TYR A 1 138 ? -11.661 -4.292 18.016 1.00 70.56 138 TYR A CA 1
ATOM 1122 C C . TYR A 1 138 ? -12.414 -5.562 17.580 1.00 70.56 138 TYR A C 1
ATOM 1124 O O . TYR A 1 138 ? -13.530 -5.820 18.039 1.00 70.56 138 TYR A O 1
ATOM 1132 N N . SER A 1 139 ? -11.811 -6.384 16.719 1.00 69.62 139 SER A N 1
ATOM 1133 C CA . SER A 1 139 ? -12.406 -7.638 16.244 1.00 69.62 139 SER A CA 1
ATOM 1134 C C . SER A 1 139 ? -12.586 -8.657 17.371 1.00 69.62 139 SER A C 1
ATOM 1136 O O . SER A 1 139 ? -13.611 -9.344 17.422 1.00 69.62 139 SER A O 1
ATOM 1138 N N . GLU A 1 140 ? -11.620 -8.759 18.285 1.00 67.12 140 GLU A N 1
ATOM 1139 C CA . GLU A 1 140 ? -11.691 -9.631 19.463 1.00 67.12 140 GLU A CA 1
ATOM 1140 C C . GLU A 1 140 ? -12.875 -9.245 20.356 1.00 67.12 140 GLU A C 1
ATOM 1142 O O . GLU A 1 140 ? -13.697 -10.090 20.716 1.00 67.12 140 GLU A O 1
ATOM 1147 N N . VAL A 1 141 ? -13.026 -7.948 20.615 1.00 65.50 141 VAL A N 1
ATOM 1148 C CA . VAL A 1 141 ? -14.130 -7.394 21.402 1.00 65.50 141 VAL A CA 1
ATOM 1149 C C . VAL A 1 141 ? -15.472 -7.679 20.749 1.00 65.50 141 VAL A C 1
ATOM 1151 O O . VAL A 1 141 ? -16.363 -8.224 21.398 1.00 65.50 141 VAL A O 1
ATOM 1154 N N . ILE A 1 142 ? -15.626 -7.381 19.457 1.00 65.75 142 ILE A N 1
ATOM 1155 C CA . ILE A 1 142 ? -16.871 -7.677 18.738 1.00 65.75 142 ILE A CA 1
ATOM 1156 C C . ILE A 1 142 ? -17.194 -9.170 18.778 1.00 65.75 142 ILE A C 1
ATOM 1158 O O . ILE A 1 142 ? -18.355 -9.538 18.966 1.00 65.75 142 ILE A O 1
ATOM 1162 N N . SER A 1 143 ? -16.193 -10.028 18.598 1.00 67.19 143 SER A N 1
ATOM 1163 C CA . SER A 1 143 ? -16.380 -11.480 18.610 1.00 67.19 143 SER A CA 1
ATOM 1164 C C . SER A 1 143 ? -16.848 -11.966 19.980 1.00 67.19 143 SER A C 1
ATOM 1166 O O . SER A 1 143 ? -17.834 -12.700 20.062 1.00 67.19 143 SER A O 1
ATOM 1168 N N . TYR A 1 144 ? -16.214 -11.497 21.057 1.00 64.06 144 TYR A N 1
ATOM 1169 C CA . TYR A 1 144 ? -16.615 -11.816 22.426 1.00 64.06 144 TYR A CA 1
ATOM 1170 C C . TYR A 1 144 ? -18.032 -11.321 22.743 1.00 64.06 144 TYR A C 1
ATOM 1172 O O . TYR A 1 144 ? -18.840 -12.065 23.298 1.00 64.06 144 TYR A O 1
ATOM 1180 N N . LEU A 1 145 ? -18.362 -10.084 22.359 1.00 61.12 145 LEU A N 1
ATOM 1181 C CA . LEU A 1 145 ? -19.685 -9.496 22.581 1.00 61.12 145 LEU A CA 1
ATOM 1182 C C . LEU A 1 145 ? -20.782 -10.261 21.839 1.00 61.12 145 LEU A C 1
ATOM 1184 O O . LEU A 1 145 ? -21.835 -10.524 22.412 1.00 61.12 145 LEU A O 1
ATOM 1188 N N . LYS A 1 146 ? -20.535 -10.660 20.586 1.00 65.19 146 LYS A N 1
ATOM 1189 C CA . LYS A 1 146 ? -21.461 -11.505 19.818 1.00 65.19 146 LYS A CA 1
ATOM 1190 C C . LYS A 1 146 ? -21.651 -12.871 20.475 1.00 65.19 146 LYS A C 1
ATOM 1192 O O . LYS A 1 146 ? -22.782 -13.334 20.571 1.00 65.19 146 LYS A O 1
ATOM 1197 N N . ALA A 1 147 ? -20.568 -13.494 20.944 1.00 66.50 147 ALA A N 1
ATOM 1198 C CA . ALA A 1 147 ? -20.612 -14.804 21.593 1.00 66.50 147 ALA A CA 1
ATOM 1199 C C . ALA A 1 147 ? -21.361 -14.790 22.938 1.00 66.50 147 ALA A C 1
ATOM 1201 O O . ALA A 1 147 ? -21.933 -15.803 23.328 1.00 66.50 147 ALA A O 1
ATOM 1202 N N . ASN A 1 148 ? -21.386 -13.646 23.627 1.00 62.12 148 ASN A N 1
ATOM 1203 C CA . ASN A 1 148 ? -21.989 -13.492 24.954 1.00 62.12 148 ASN A CA 1
ATOM 1204 C C . ASN A 1 148 ? -23.240 -12.596 24.960 1.00 62.12 148 ASN A C 1
ATOM 1206 O O . ASN A 1 148 ? -23.685 -12.179 26.027 1.00 62.12 148 ASN A O 1
ATOM 1210 N N . GLN A 1 149 ? -23.828 -12.304 23.793 1.00 62.03 149 GLN A N 1
ATOM 1211 C CA . GLN A 1 149 ? -24.950 -11.362 23.654 1.00 62.03 149 GLN A CA 1
ATOM 1212 C C . GLN A 1 149 ? -26.181 -11.736 24.505 1.00 62.03 149 GLN A C 1
ATOM 1214 O O . GLN A 1 149 ? -26.919 -10.855 24.938 1.00 62.03 149 GLN A O 1
ATOM 1219 N N . ASP A 1 150 ? -26.376 -13.032 24.766 1.00 62.97 150 ASP A N 1
ATOM 1220 C CA . ASP A 1 150 ? -27.514 -13.578 25.514 1.00 62.97 150 ASP A CA 1
ATOM 1221 C C . ASP A 1 150 ? -27.176 -13.830 26.999 1.00 62.97 150 ASP A C 1
ATOM 1223 O O . ASP A 1 150 ? -28.029 -14.261 27.777 1.00 62.97 150 ASP A O 1
ATOM 1227 N N . ASN A 1 151 ? -25.937 -13.539 27.418 1.00 64.88 151 ASN A N 1
ATOM 1228 C CA . ASN A 1 151 ? -25.447 -13.732 28.779 1.00 64.88 151 ASN A CA 1
ATOM 1229 C C . ASN A 1 151 ? -25.071 -12.389 29.427 1.00 64.88 151 ASN A C 1
ATOM 1231 O O . ASN A 1 151 ? -23.918 -11.950 29.428 1.00 64.88 151 ASN A O 1
ATOM 1235 N N . ALA A 1 152 ? -26.071 -11.745 30.031 1.00 56.12 152 ALA A N 1
ATOM 1236 C CA . ALA A 1 152 ? -25.922 -10.455 30.702 1.00 56.12 152 ALA A CA 1
ATOM 1237 C C . ALA A 1 152 ? -24.925 -10.466 31.884 1.00 56.12 152 ALA A C 1
ATOM 1239 O O . ALA A 1 152 ? -24.428 -9.405 32.265 1.00 56.12 152 ALA A O 1
ATOM 1240 N N . GLU A 1 153 ? -24.621 -11.629 32.474 1.00 54.66 153 GLU A N 1
ATOM 1241 C CA . GLU A 1 153 ? -23.609 -11.755 33.533 1.00 54.66 153 GLU A CA 1
ATOM 1242 C C . GLU A 1 153 ? -22.183 -11.800 32.970 1.00 54.66 153 GLU A C 1
ATOM 1244 O O . GLU A 1 153 ? -21.322 -11.079 33.467 1.00 54.66 153 GLU A O 1
ATOM 1249 N N . ALA A 1 154 ? -21.950 -12.514 31.865 1.00 58.34 154 ALA A N 1
ATOM 1250 C CA . ALA A 1 154 ? -20.652 -12.513 31.175 1.00 58.34 154 ALA A CA 1
ATOM 1251 C C . ALA A 1 154 ? -20.277 -11.130 30.601 1.00 58.34 154 ALA A C 1
ATOM 1253 O O . ALA A 1 154 ? -19.098 -10.784 30.505 1.00 58.34 154 ALA A O 1
ATOM 1254 N N . LEU A 1 155 ? -21.278 -10.310 30.254 1.00 51.78 155 LEU A N 1
ATOM 1255 C CA . LEU A 1 155 ? -21.094 -8.906 29.862 1.00 51.78 155 LEU A CA 1
ATOM 1256 C C . LEU A 1 155 ? -20.841 -7.980 31.071 1.00 51.78 155 LEU A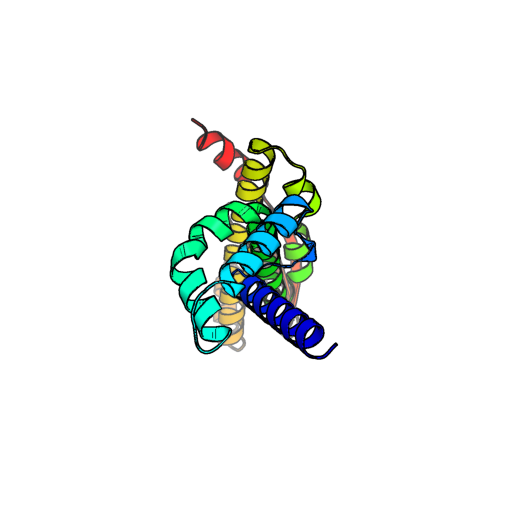 C 1
ATOM 1258 O O . LEU A 1 155 ? -20.151 -6.967 30.943 1.00 51.78 155 LEU A O 1
ATOM 1262 N N . LYS A 1 156 ? -21.355 -8.324 32.261 1.00 47.81 156 LYS A N 1
ATOM 1263 C CA . LYS A 1 156 ? -21.137 -7.575 33.515 1.00 47.81 156 LYS A CA 1
ATOM 1264 C C . LYS A 1 156 ? -19.707 -7.679 34.040 1.00 47.81 156 LYS A C 1
ATOM 1266 O O . LYS A 1 156 ? -19.256 -6.719 34.660 1.00 47.81 156 LYS A O 1
ATOM 1271 N N . ASP A 1 157 ? -19.010 -8.790 33.809 1.00 51.41 157 ASP A N 1
ATOM 1272 C CA . ASP A 1 157 ? -17.614 -8.945 34.242 1.00 51.41 157 ASP A CA 1
ATOM 1273 C C . ASP A 1 157 ? -16.657 -8.043 33.444 1.00 51.41 157 ASP A C 1
ATOM 1275 O O . ASP A 1 157 ? -15.707 -7.512 34.011 1.00 51.41 157 ASP A O 1
ATOM 1279 N N . ILE A 1 158 ? -16.985 -7.729 32.185 1.00 47.50 158 ILE A N 1
ATOM 1280 C CA . ILE A 1 158 ? -16.350 -6.632 31.428 1.00 47.50 158 ILE A CA 1
ATOM 1281 C C . ILE A 1 158 ? -16.797 -5.262 31.973 1.00 47.50 158 ILE A C 1
ATOM 1283 O O . ILE A 1 158 ? -16.004 -4.330 32.089 1.00 47.50 158 ILE A O 1
ATOM 1287 N N . GLY A 1 159 ? -18.067 -5.144 32.371 1.00 39.56 159 GLY A N 1
ATOM 1288 C CA . GLY A 1 159 ? -18.659 -3.940 32.962 1.00 39.56 159 GLY A CA 1
ATOM 1289 C C . GLY A 1 159 ? -18.183 -3.570 34.377 1.00 39.56 159 GLY A C 1
ATOM 1290 O O . GLY A 1 159 ? -18.555 -2.512 34.883 1.00 39.56 159 GLY A O 1
ATOM 1291 N N . ARG A 1 160 ? -17.372 -4.384 35.064 1.00 40.97 160 ARG A N 1
ATOM 1292 C CA . ARG A 1 160 ? -16.878 -4.024 36.410 1.00 40.97 160 ARG A CA 1
ATOM 1293 C C . ARG A 1 160 ? -15.744 -2.992 36.401 1.00 40.97 160 ARG A C 1
ATOM 1295 O O . ARG A 1 160 ? -15.556 -2.332 37.418 1.00 40.97 160 ARG A O 1
ATOM 1302 N N . GLU A 1 161 ? -15.109 -2.747 35.255 1.00 43.31 161 GLU A N 1
ATOM 1303 C CA . GLU A 1 161 ? -14.230 -1.582 35.021 1.00 43.31 161 GLU A CA 1
ATOM 1304 C C . GLU A 1 161 ? -14.857 -0.523 34.090 1.00 43.31 161 GLU A C 1
ATOM 1306 O O . GLU A 1 161 ? -14.254 0.510 33.804 1.00 43.31 161 GLU A O 1
ATOM 1311 N N . ILE A 1 162 ? -16.086 -0.749 33.615 1.00 41.25 162 ILE A N 1
ATOM 1312 C CA . ILE A 1 162 ? -16.674 -0.019 32.491 1.00 41.25 162 ILE A CA 1
ATOM 1313 C C . ILE A 1 162 ? -18.160 0.280 32.777 1.00 41.25 162 ILE A C 1
ATOM 1315 O O . ILE A 1 162 ? -18.972 -0.623 32.949 1.00 41.25 162 ILE A O 1
ATOM 1319 N N . LYS A 1 163 ? -18.568 1.558 32.821 1.00 43.09 163 LYS A N 1
ATOM 1320 C CA . LYS A 1 163 ? -19.978 1.944 33.042 1.00 43.09 163 LYS A CA 1
ATOM 1321 C C . LYS A 1 163 ? -20.889 1.325 31.968 1.00 43.09 163 LYS A C 1
ATOM 1323 O O . LYS A 1 163 ? -20.839 1.777 30.836 1.00 43.09 163 LYS A O 1
ATOM 1328 N N . LYS A 1 164 ? -21.712 0.344 32.377 1.00 44.03 164 LYS A N 1
ATOM 1329 C CA . LYS A 1 164 ? -22.897 -0.353 31.793 1.00 44.03 164 LYS A CA 1
ATOM 1330 C C . LYS A 1 164 ? -23.240 -0.315 30.284 1.00 44.03 164 LYS A C 1
ATOM 1332 O O . LYS A 1 164 ? -23.912 -1.241 29.849 1.00 44.03 164 LYS A O 1
ATOM 1337 N N . GLU A 1 165 ? -22.834 0.675 29.500 1.00 50.97 165 GLU A N 1
ATOM 1338 C CA . GLU A 1 165 ? -23.145 0.820 28.064 1.00 50.97 165 GLU A CA 1
ATOM 1339 C C . GLU A 1 165 ? -21.962 1.350 27.234 1.00 50.97 165 GLU A C 1
ATOM 1341 O O . GLU A 1 165 ? -21.999 1.322 26.004 1.00 50.97 165 GLU A O 1
ATOM 1346 N N . GLN A 1 166 ? -20.909 1.823 27.900 1.00 53.06 166 GLN A N 1
ATOM 1347 C CA . GLN A 1 166 ? -19.664 2.277 27.292 1.00 53.06 166 GLN A CA 1
ATOM 1348 C C . GLN A 1 166 ? -18.700 1.091 27.204 1.00 53.06 166 GLN A C 1
ATOM 1350 O O . GLN A 1 166 ? -18.849 0.122 27.933 1.00 53.06 166 GLN A O 1
ATOM 1355 N N . TYR A 1 167 ? -17.733 1.133 26.302 1.00 62.28 167 TYR A N 1
ATOM 1356 C CA . TYR A 1 167 ? -16.640 0.182 26.180 1.00 62.28 167 TYR A CA 1
ATOM 1357 C C . TYR A 1 167 ? -15.375 0.980 25.907 1.00 62.28 167 TYR A C 1
ATOM 1359 O O . TYR A 1 167 ? -15.351 1.782 24.975 1.00 62.28 167 TYR A O 1
ATOM 1367 N N . ARG A 1 168 ? -14.338 0.794 26.728 1.00 66.62 168 ARG A N 1
ATOM 1368 C CA . ARG A 1 168 ? -13.076 1.520 26.586 1.00 66.62 168 ARG A CA 1
ATOM 1369 C C . ARG A 1 168 ? -11.915 0.550 26.399 1.00 66.62 168 ARG A C 1
ATOM 1371 O O . ARG A 1 168 ? -11.598 -0.213 27.303 1.00 66.62 168 ARG A O 1
ATOM 1378 N N . ILE A 1 169 ? -11.249 0.637 25.252 1.00 67.94 169 ILE A N 1
ATOM 1379 C CA . ILE A 1 169 ? -9.919 0.067 25.030 1.00 67.94 169 ILE A CA 1
ATOM 1380 C C . ILE A 1 169 ? -8.916 1.148 25.402 1.00 67.94 169 ILE A C 1
ATOM 1382 O O . ILE A 1 169 ? -8.891 2.200 24.770 1.00 67.94 169 ILE A O 1
ATOM 1386 N N . ASP A 1 170 ? -8.084 0.903 26.408 1.00 72.19 170 ASP A N 1
ATOM 1387 C CA . ASP A 1 170 ? -6.985 1.797 26.772 1.00 72.19 170 ASP A CA 1
ATOM 1388 C C . ASP A 1 170 ? -5.659 1.051 26.599 1.00 72.19 170 ASP A C 1
ATOM 1390 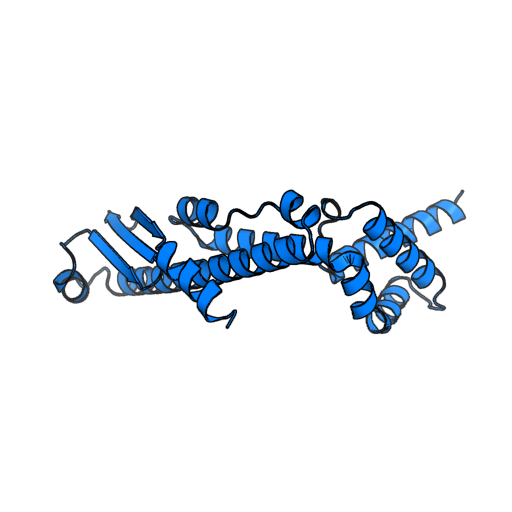O O . ASP A 1 170 ? -5.336 0.125 27.345 1.00 72.19 170 ASP A O 1
ATOM 1394 N N . ARG A 1 171 ? -4.899 1.403 25.559 1.00 73.06 171 ARG A N 1
ATOM 1395 C CA . ARG A 1 171 ? -3.590 0.815 25.256 1.00 73.06 171 ARG A CA 1
ATOM 1396 C C . ARG A 1 171 ? -2.494 1.861 25.386 1.00 73.06 171 ARG A C 1
ATOM 1398 O O . ARG A 1 171 ? -2.732 3.064 25.468 1.00 73.06 171 ARG A O 1
ATOM 1405 N N . LYS A 1 172 ? -1.249 1.383 25.343 1.00 71.06 172 LYS A N 1
ATOM 1406 C CA . LYS A 1 172 ? -0.052 2.231 25.375 1.00 71.06 172 LYS A CA 1
ATOM 1407 C C . LYS A 1 172 ? -0.072 3.334 24.306 1.00 71.06 172 LYS A C 1
ATOM 1409 O O . LYS A 1 172 ? 0.345 4.446 24.603 1.00 71.06 172 LYS A O 1
ATOM 1414 N N . TYR A 1 173 ? -0.547 3.029 23.097 1.00 71.19 173 TYR A N 1
ATOM 1415 C CA . TYR A 1 173 ? -0.454 3.923 21.933 1.00 71.19 173 TYR A CA 1
ATOM 1416 C C . TYR A 1 173 ? -1.768 4.601 21.545 1.00 71.19 173 TYR A C 1
ATOM 1418 O O . TYR A 1 173 ? -1.748 5.601 20.833 1.00 71.19 173 TYR A O 1
ATOM 1426 N N . TYR A 1 174 ? -2.905 4.079 21.992 1.00 72.81 174 TYR A N 1
ATOM 1427 C CA . TYR A 1 174 ? -4.212 4.575 21.584 1.00 72.81 174 TYR A CA 1
ATOM 1428 C C . TYR A 1 174 ? -5.267 4.269 22.645 1.00 72.81 174 TYR A C 1
ATOM 1430 O O . TYR A 1 174 ? -5.095 3.372 23.474 1.00 72.81 174 TYR A O 1
ATOM 1438 N N . SER A 1 175 ? -6.373 4.998 22.591 1.00 76.75 175 SER A N 1
ATOM 1439 C CA . SER A 1 175 ? -7.585 4.672 23.332 1.00 76.75 175 SER A CA 1
ATOM 1440 C C . SER A 1 175 ? -8.817 4.791 22.446 1.00 76.75 175 SER A C 1
ATOM 1442 O O . SER A 1 175 ? -8.913 5.720 21.644 1.00 76.75 175 SER A O 1
ATOM 1444 N N . ILE A 1 176 ? -9.759 3.871 22.624 1.00 74.00 176 ILE A N 1
ATOM 1445 C CA . ILE A 1 176 ? -11.043 3.841 21.920 1.00 74.00 176 ILE A CA 1
ATOM 1446 C C . ILE A 1 176 ? -12.134 3.771 22.971 1.00 74.00 176 ILE A C 1
ATOM 1448 O O . ILE A 1 176 ? -12.147 2.838 23.767 1.00 74.00 176 ILE A O 1
ATOM 1452 N N . GLU A 1 177 ? -13.045 4.729 22.962 1.00 71.44 177 GLU A N 1
ATOM 1453 C CA . GLU A 1 177 ? -14.314 4.654 23.669 1.00 71.44 177 GLU A CA 1
ATOM 1454 C C . GLU A 1 177 ? -15.421 4.426 22.646 1.00 71.44 177 GLU A C 1
ATOM 1456 O O . GLU A 1 177 ? -15.534 5.155 21.660 1.00 71.44 177 GLU A O 1
ATOM 1461 N N . ALA A 1 178 ? -16.242 3.411 22.870 1.00 68.81 178 ALA A N 1
ATOM 1462 C CA . ALA A 1 178 ? -17.365 3.064 22.021 1.00 68.81 178 ALA A CA 1
ATOM 1463 C C . ALA A 1 178 ? -18.598 2.744 22.868 1.00 68.81 178 ALA A C 1
ATOM 1465 O O . ALA A 1 178 ? -18.484 2.370 24.029 1.00 68.81 178 ALA A O 1
ATOM 1466 N N . VAL A 1 179 ? -19.785 2.876 22.292 1.00 65.19 179 VAL A N 1
ATOM 1467 C CA . VAL A 1 179 ? -21.050 2.442 22.894 1.00 65.19 179 VAL A CA 1
ATOM 1468 C C . VAL A 1 179 ? -21.695 1.414 21.990 1.00 65.19 179 VAL A C 1
ATOM 1470 O O . VAL A 1 179 ? -21.631 1.521 20.767 1.00 65.19 179 VAL A O 1
ATOM 1473 N N . ILE A 1 180 ? -22.340 0.423 22.592 1.00 60.69 180 ILE A N 1
ATOM 1474 C CA . ILE A 1 180 ? -23.083 -0.598 21.859 1.00 60.69 180 ILE A CA 1
ATOM 1475 C C . ILE A 1 180 ? -24.569 -0.321 22.034 1.00 60.69 180 ILE A C 1
ATOM 1477 O O . ILE A 1 180 ? -25.098 -0.383 23.140 1.00 60.69 180 ILE A O 1
ATOM 1481 N N . ASN A 1 181 ? -25.259 -0.053 20.931 1.00 58.34 181 ASN A N 1
ATOM 1482 C CA . ASN A 1 181 ? -26.703 0.124 20.911 1.00 58.34 181 ASN A CA 1
ATOM 1483 C C . ASN A 1 181 ? -27.317 -0.806 19.863 1.00 58.34 181 ASN A C 1
ATOM 1485 O O . ASN A 1 181 ? -26.951 -0.758 18.692 1.00 58.34 181 ASN A O 1
ATOM 1489 N N . LYS A 1 182 ? -28.253 -1.672 20.275 1.00 58.62 182 LYS A N 1
ATOM 1490 C CA . LYS A 1 182 ? -29.052 -2.532 19.375 1.00 58.62 182 LYS A CA 1
ATOM 1491 C C . LYS A 1 182 ? -28.225 -3.235 18.279 1.00 58.62 182 LYS A C 1
ATOM 1493 O O . LYS A 1 182 ? -28.595 -3.212 17.109 1.00 58.62 182 LYS A O 1
ATOM 1498 N N . LYS A 1 183 ? -27.130 -3.900 18.671 1.00 54.91 183 LYS A N 1
ATOM 1499 C CA . LYS A 1 183 ? -26.200 -4.644 17.786 1.00 54.91 183 LYS A CA 1
ATOM 1500 C C . LYS A 1 183 ? -25.316 -3.784 16.871 1.00 54.91 183 LYS A C 1
ATOM 1502 O O . LYS A 1 183 ? -24.604 -4.339 16.039 1.00 54.91 183 LYS A O 1
ATOM 1507 N N . GLN A 1 184 ? -25.324 -2.465 17.029 1.00 56.03 184 GLN A N 1
ATOM 1508 C CA . GLN A 1 184 ? -24.385 -1.557 16.378 1.00 56.03 184 GLN A CA 1
ATOM 1509 C C . GLN A 1 184 ? -23.441 -0.974 17.426 1.00 56.03 184 GLN A C 1
ATOM 1511 O O . GLN A 1 184 ? -23.880 -0.533 18.488 1.00 56.03 184 GLN A O 1
ATOM 1516 N N . MET A 1 185 ? -22.143 -1.008 17.137 1.00 61.47 185 MET A N 1
ATOM 1517 C CA . MET A 1 185 ? -21.141 -0.347 17.961 1.00 61.47 185 MET A CA 1
ATOM 1518 C C . MET A 1 185 ? -20.804 1.002 17.336 1.00 61.47 185 MET A C 1
ATOM 1520 O O . MET A 1 185 ? -20.479 1.069 16.156 1.00 61.47 185 MET A O 1
ATOM 1524 N N . THR A 1 186 ? -20.879 2.065 18.124 1.00 68.19 186 THR A N 1
ATOM 1525 C CA . THR A 1 186 ? -20.566 3.428 17.701 1.00 68.19 186 THR A CA 1
ATOM 1526 C C . THR A 1 186 ? -19.349 3.900 18.468 1.00 68.19 186 THR A C 1
ATOM 1528 O O . THR A 1 186 ? -19.357 3.895 19.698 1.00 68.19 186 THR A O 1
ATOM 1531 N N . VAL A 1 187 ? -18.307 4.319 17.756 1.00 69.38 187 VAL A N 1
ATOM 1532 C CA . VAL A 1 187 ? -17.133 4.947 18.365 1.00 69.38 187 VAL A CA 1
ATOM 1533 C C . VAL A 1 187 ? -17.550 6.328 18.871 1.00 69.38 187 VAL A C 1
ATOM 1535 O O . VAL A 1 187 ? -18.057 7.145 18.107 1.00 69.38 187 VAL A O 1
ATOM 1538 N N . LEU A 1 188 ? -17.392 6.565 20.171 1.00 70.88 188 LEU A N 1
ATOM 1539 C CA . LEU A 1 188 ? -17.652 7.859 20.801 1.00 70.88 188 LEU A CA 1
ATOM 1540 C C . LEU A 1 188 ? -16.405 8.736 20.804 1.00 70.88 188 LEU A C 1
ATOM 1542 O O . LEU A 1 188 ? -16.486 9.931 20.530 1.00 70.88 188 LEU A O 1
ATOM 1546 N N . GLN A 1 189 ? -15.259 8.142 21.132 1.00 75.00 189 GLN A N 1
ATOM 1547 C CA . GLN A 1 189 ? -13.989 8.843 21.205 1.00 75.00 189 GLN A CA 1
ATOM 1548 C C . GLN A 1 189 ? -12.860 7.938 20.720 1.00 75.00 189 GLN A C 1
ATOM 1550 O O . GLN A 1 189 ? -12.749 6.780 21.112 1.00 75.00 189 GLN A O 1
ATOM 1555 N N . PHE A 1 190 ? -11.979 8.502 19.904 1.00 72.75 190 PHE A N 1
ATOM 1556 C CA . PHE A 1 190 ? -10.712 7.900 19.522 1.00 72.75 190 PHE A CA 1
ATOM 1557 C C . PHE A 1 190 ? -9.591 8.869 19.876 1.00 72.75 190 PHE A C 1
ATOM 1559 O O . PHE A 1 190 ? -9.723 10.083 19.703 1.00 72.75 190 PHE A O 1
ATOM 1566 N N . SER A 1 191 ? -8.491 8.366 20.423 1.00 77.44 191 SER A N 1
ATOM 1567 C CA . SER A 1 191 ? -7.323 9.196 20.716 1.00 77.44 191 SER A CA 1
ATOM 1568 C C . SER A 1 191 ? -6.041 8.417 20.470 1.00 77.44 191 SER A C 1
ATOM 1570 O O . SER A 1 191 ? -5.856 7.323 21.003 1.00 77.44 191 SER A O 1
ATOM 1572 N N . LEU A 1 192 ? -5.145 9.006 19.682 1.00 76.44 192 LEU A N 1
ATOM 1573 C CA . LEU A 1 192 ? -3.800 8.503 19.427 1.00 76.44 192 LEU A CA 1
ATOM 1574 C C . LEU A 1 192 ? -2.819 9.197 20.381 1.00 76.44 192 LEU A C 1
ATOM 1576 O O . LEU A 1 192 ? -2.872 10.412 20.562 1.00 76.44 192 LEU A O 1
ATOM 1580 N N . ARG A 1 193 ? -1.920 8.444 21.017 1.00 76.88 193 ARG A N 1
ATOM 1581 C CA . ARG A 1 193 ? -0.940 8.982 21.975 1.00 76.88 193 ARG A CA 1
ATOM 1582 C C . ARG A 1 193 ? 0.381 9.293 21.269 1.00 76.88 193 ARG A C 1
ATOM 1584 O O . ARG A 1 193 ? 1.392 8.637 21.518 1.00 76.88 193 ARG A O 1
ATOM 1591 N N . GLU A 1 194 ? 0.367 10.298 20.392 1.00 62.53 194 GLU A N 1
ATOM 1592 C CA . GLU A 1 194 ? 1.494 10.673 19.513 1.00 62.53 194 GLU A CA 1
ATOM 1593 C C . GLU A 1 194 ? 2.819 10.900 20.261 1.00 62.53 194 GLU A C 1
ATOM 1595 O O . GLU A 1 194 ? 3.865 10.448 19.806 1.00 62.53 194 GLU A O 1
ATOM 1600 N N . GLY A 1 195 ? 2.793 11.491 21.461 1.00 56.06 195 GLY A N 1
ATOM 1601 C CA . GLY A 1 195 ? 4.007 11.700 22.266 1.00 56.06 195 GLY A CA 1
ATOM 1602 C C . GLY A 1 195 ? 4.748 10.408 22.653 1.00 56.06 195 GLY A C 1
ATOM 1603 O O . GLY A 1 195 ? 5.973 10.405 22.739 1.00 56.06 195 GLY A O 1
ATOM 1604 N N . ILE A 1 196 ? 4.026 9.294 22.827 1.00 57.50 196 ILE A N 1
ATOM 1605 C CA . ILE A 1 196 ? 4.600 7.971 23.147 1.00 57.50 196 ILE A CA 1
ATOM 1606 C C . ILE A 1 196 ? 5.082 7.261 21.873 1.00 57.50 196 ILE A C 1
ATOM 1608 O O . ILE A 1 196 ? 6.029 6.475 21.918 1.00 57.50 196 ILE A O 1
ATOM 1612 N N . ILE A 1 197 ? 4.437 7.541 20.738 1.00 54.81 197 ILE A N 1
ATOM 1613 C CA . ILE A 1 197 ? 4.839 7.052 19.414 1.00 54.81 197 ILE A CA 1
ATOM 1614 C C . ILE A 1 197 ? 6.193 7.681 19.045 1.00 54.81 197 ILE A C 1
ATOM 1616 O O . ILE A 1 197 ? 7.157 6.971 18.773 1.00 54.81 197 ILE A O 1
ATOM 1620 N N . HIS A 1 198 ? 6.324 9.003 19.183 1.00 50.81 198 HIS A N 1
ATOM 1621 C CA . HIS A 1 198 ? 7.549 9.724 18.831 1.00 50.81 198 HIS A CA 1
ATOM 1622 C C . HIS A 1 198 ? 8.772 9.382 19.702 1.00 50.81 198 HIS A C 1
ATOM 1624 O O . HIS A 1 198 ? 9.882 9.344 19.167 1.00 50.81 198 HIS A O 1
ATOM 1630 N N . GLN A 1 199 ? 8.601 9.066 20.994 1.00 47.91 199 GLN A N 1
ATOM 1631 C CA . GLN A 1 199 ? 9.712 8.672 21.884 1.00 47.91 199 GLN A CA 1
ATOM 1632 C C . GLN A 1 199 ? 10.447 7.409 21.409 1.00 47.91 199 GLN A C 1
ATOM 1634 O O . GLN A 1 199 ? 11.671 7.344 21.471 1.00 47.91 199 GLN A O 1
ATOM 1639 N N . ARG A 1 200 ? 9.734 6.436 20.828 1.00 44.69 200 ARG A N 1
ATOM 1640 C CA . ARG A 1 200 ? 10.355 5.214 20.289 1.00 44.69 200 ARG A CA 1
ATOM 1641 C C . ARG A 1 200 ? 11.278 5.495 19.096 1.00 44.69 200 ARG A C 1
ATOM 1643 O O . ARG A 1 200 ? 12.236 4.756 18.881 1.00 44.69 200 ARG A O 1
ATOM 1650 N N . THR A 1 201 ? 10.989 6.542 18.325 1.00 43.09 201 THR A N 1
ATOM 1651 C CA . THR A 1 201 ? 11.814 6.984 17.188 1.00 43.09 201 THR A CA 1
ATOM 1652 C C . THR A 1 201 ? 13.139 7.591 17.637 1.00 43.09 201 THR A C 1
ATOM 1654 O O . THR A 1 201 ? 14.145 7.377 16.971 1.00 43.09 201 THR A O 1
ATOM 1657 N N . GLN A 1 202 ? 13.154 8.313 18.761 1.00 40.81 202 GLN A N 1
ATOM 1658 C CA . GLN A 1 202 ? 14.378 8.907 19.309 1.00 40.81 202 GLN A CA 1
ATOM 1659 C C . GLN A 1 202 ? 15.244 7.859 20.018 1.00 40.81 202 GLN A C 1
ATOM 1661 O O . GLN A 1 202 ? 16.445 7.803 19.776 1.00 40.81 202 GLN A O 1
ATOM 1666 N N . ASP A 1 203 ? 14.637 6.954 20.790 1.00 40.50 203 ASP A N 1
ATOM 1667 C CA . ASP A 1 203 ? 15.371 5.910 21.523 1.00 40.50 203 ASP A CA 1
ATOM 1668 C C . ASP A 1 203 ? 15.993 4.831 20.613 1.00 40.50 203 ASP A C 1
ATOM 1670 O O . ASP A 1 203 ? 16.844 4.063 21.051 1.00 40.50 203 ASP A O 1
ATOM 1674 N N . ARG A 1 204 ? 15.576 4.745 19.341 1.00 40.09 204 ARG A N 1
ATOM 1675 C CA . ARG A 1 204 ? 16.169 3.849 18.327 1.00 40.09 204 ARG A CA 1
ATOM 1676 C C . ARG A 1 204 ? 17.269 4.500 17.481 1.00 40.09 204 ARG A C 1
ATOM 1678 O O . ARG A 1 204 ? 17.837 3.819 16.633 1.00 40.09 204 ARG A O 1
ATOM 1685 N N . GLN A 1 205 ? 17.536 5.791 17.674 1.00 36.94 205 GLN A N 1
ATOM 1686 C CA . GLN A 1 205 ? 18.587 6.540 16.973 1.00 36.94 205 GLN A CA 1
ATOM 1687 C C . GLN A 1 205 ? 19.856 6.742 17.828 1.00 36.94 205 GLN A C 1
ATOM 1689 O O . GLN A 1 205 ? 20.746 7.478 17.404 1.00 36.94 205 GLN A O 1
ATOM 1694 N N . ILE A 1 206 ? 19.947 6.092 19.000 1.00 37.66 206 ILE A N 1
ATOM 1695 C CA . ILE A 1 206 ? 21.129 6.074 19.883 1.00 37.66 206 ILE A CA 1
ATOM 1696 C C . ILE A 1 206 ? 21.840 4.725 19.774 1.00 37.66 206 ILE A C 1
ATOM 1698 O O . ILE A 1 206 ? 21.141 3.689 19.850 1.00 37.66 206 ILE A O 1
#

Sequence (206 aa):
MKHSEIQRNEREEIRNEIIKLLKINPSYMDEKEAASLEGHIDRILLEPYSSVSRQIESYMNRHHEDMMIDIMDASAASFLDEEIEALRKNAGTLDKELSMMLEFDAMKYRKGTKDEKNQMLSHVFEKLMIAGMILRDYSEVISYLKANQDNAEALKDIGREIKKEQYRIDRKYYSIEAVINKKQMTVLQFSLREGIIHQRTQDRQI

Solvent-accessible surface area (backbone atoms only — not comparable to full-atom values): 11644 Å² total; per-residue (Å²): 108,71,69,62,52,52,54,52,51,52,51,50,53,52,50,53,50,50,34,59,75,64,49,39,48,74,89,53,48,50,74,65,34,48,50,49,50,50,54,50,51,57,52,38,74,67,47,96,59,97,43,70,69,57,22,50,52,59,44,46,78,75,39,47,67,62,53,48,63,64,34,38,66,24,31,51,44,30,47,52,52,51,54,46,50,57,50,45,75,70,33,69,78,42,30,70,64,49,52,67,64,58,67,73,62,58,70,59,45,67,74,39,53,74,66,56,32,52,51,50,50,55,51,50,54,50,42,52,52,51,50,52,50,51,53,50,57,52,48,52,50,52,50,52,48,64,76,37,67,91,35,72,64,72,52,41,67,62,33,75,87,27,71,91,54,51,45,74,50,80,54,89,56,36,35,40,34,29,34,65,53,98,95,41,69,43,72,78,43,76,46,74,37,59,76,62,57,54,49,58,62,57,69,69,74,110

Secondary structure (DSSP, 8-state):
-HHHHHHHHHHHHHHHHHHHHTT--GGG--HHHHHHHHHHHHHHHTS--SSHHHHHHHHHHHHHHHHHHHTHHHHHHHHHHHHHHHHHHTTGGGHHHHHHHT---HHHHHHS-HHHHHHHHHHHHHHHHHHHHHHHHHHHHHHHHHHTTT-HHHHHHHTTSS-TTEEEEE-SSEEEEEEEETTEEEEEEEEE-HHHHHHHHHHT--

Radius of gyration: 24.06 Å; Cα contacts (8 Å, |Δi|>4): 156; chains: 1; bounding box: 50×33×77 Å